Protein AF-A0A432DYV0-F1 (afdb_monomer_lite)

Foldseek 3Di:
DDDPDFFPDWDDDPQQWTWTQGLVVQWIWIARNVQRDTDIAHLVLLVVQLVVLVVCVVVDFDWDDGPQWIWTRDPLKIWIWGHDPHDTDDITIHHNVCSVVSNCVSVVSNVVVVLCCLQKAAPPNRPDIGHNVRLLQDPDDDPVSLVSLLVQCPDPPVLSVLSSLLSCLLLLHPSSVVSLVVCLVVVVCVVDARAQDPPPRFHQSLLSSLQSNLSVVVNPDAPVNCLVVLLSSLVCLLPGDHDASNLVSLLVHPPLVCLVSLLVSLVSVVVSVVLLSSLSSQLSNCLNPVVSLVVCLVVLVVCCVVPVNSVVSNVSSVVSSVD

Radius of gyration: 26.48 Å; chains: 1; bounding box: 54×42×79 Å

pLDDT: mean 85.17, std 15.69, range [25.77, 98.75]

Secondary structure (DSSP, 8-state):
---SSS-S-EEEETTTEEEEEETTTTEEEEEETTTTEEEEE-HHHHHHHHHHHHHHTTT--EEEEETTEEEEEETTEEEEEEEETTEEEEEEEE-GGGHHHHHHHHHHHHHHHHHHHHH-EE-TTSSSEE-HHHHHT-SS--HHHHHHHHHHTT-SSHHHHHHHHHHHHHTT-HHHHHHHHHHHHTTGGGTS-SSB-TTTS-B-HHHHHHHHHHHHHHTT--HHHHHHHHHHHHHHHTTS---SHHHHHHHHS--GGGHHHHHHHHHHHHHTT-HHHHHHHHHHHHHH-TTHHHHHHHHHHHHTTT-TTHHHHHHHHHHHHH-

Sequence (323 aa):
MIQRGNYEKVILYDRYFIIDYRKQENVYHIRDCHSISEIRISIGQAGKLGDFFEKIKTGAHAQLEVGKLIFTAKDNEVMIVHHDEGEIGDEITIPHSRINDYIFAFNYIRRYNEKNDLLYYYNEEGYEGYDLSEVQLLEQKNADRVEGLKALLYSYDRYIAYQAMLILVSWAIREGFEFLNRFITEKWAGKESFEPHRLYGEDNVYDVMANALYIATFNGKTEQELYPYIKRLLDLYGNSFFESDLKEFLLKKDCRPLFREIEQAMKNALQNKRHYQASQLFPVLVHYEKSIFDEYKDTFASLIHLDNRITYNIEEAGKIREK

Structure (mmCIF, N/CA/C/O backbone):
data_AF-A0A432DYV0-F1
#
_entry.id   AF-A0A432DYV0-F1
#
loop_
_atom_site.group_PDB
_atom_site.id
_atom_site.type_symbol
_atom_site.label_atom_id
_atom_site.label_alt_id
_atom_site.label_comp_id
_atom_site.label_asym_id
_atom_site.label_entity_id
_atom_site.label_seq_id
_atom_site.pdbx_PDB_ins_code
_atom_site.Cartn_x
_atom_site.Cartn_y
_atom_site.Cartn_z
_atom_site.occupancy
_atom_site.B_iso_or_equiv
_atom_site.auth_seq_id
_atom_site.auth_comp_id
_atom_site.auth_asym_id
_atom_site.auth_atom_id
_atom_site.pdbx_PDB_model_num
ATOM 1 N N . MET A 1 1 ? -4.440 -26.175 -27.738 1.00 26.22 1 MET A N 1
ATOM 2 C CA . MET A 1 1 ? -4.451 -26.816 -26.406 1.00 26.22 1 MET A CA 1
ATOM 3 C C . MET A 1 1 ? -3.126 -26.460 -25.737 1.00 26.22 1 MET A C 1
ATOM 5 O O . MET A 1 1 ? -2.115 -27.057 -26.071 1.00 26.22 1 MET A O 1
ATOM 9 N N . ILE A 1 2 ? -3.090 -25.384 -24.944 1.00 26.45 2 ILE A N 1
ATOM 10 C CA . ILE A 1 2 ? -1.854 -24.855 -24.338 1.00 26.45 2 ILE A CA 1
ATOM 11 C C . ILE A 1 2 ? -1.605 -25.644 -23.051 1.00 26.45 2 ILE A C 1
ATOM 13 O O . ILE A 1 2 ? -2.440 -25.614 -22.146 1.00 26.45 2 ILE A O 1
ATOM 17 N N . GLN A 1 3 ? -0.506 -26.395 -22.989 1.00 25.77 3 GLN A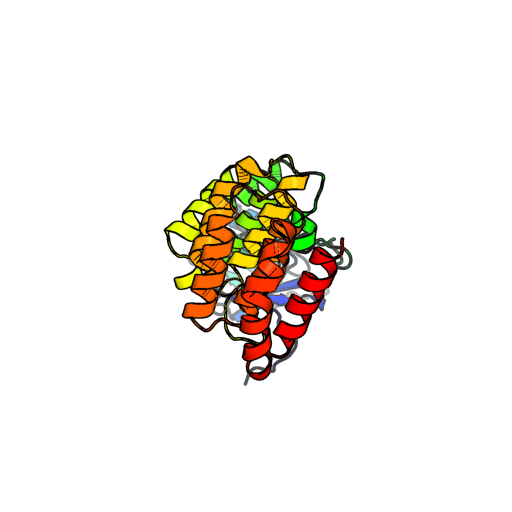 N 1
ATOM 18 C CA . GLN A 1 3 ? -0.090 -27.070 -21.762 1.00 25.77 3 GLN A CA 1
ATOM 19 C C . GLN A 1 3 ? 0.223 -26.017 -20.693 1.00 25.77 3 GLN A C 1
ATOM 21 O O . GLN A 1 3 ? 1.064 -25.142 -20.883 1.00 25.77 3 GLN A O 1
ATOM 26 N N . ARG A 1 4 ? -0.480 -26.107 -19.561 1.00 33.94 4 ARG A N 1
ATOM 27 C CA . ARG A 1 4 ? -0.134 -25.404 -18.325 1.00 33.94 4 ARG A CA 1
ATOM 28 C C . ARG A 1 4 ? 1.151 -26.022 -17.773 1.00 33.94 4 ARG A C 1
ATOM 30 O O . ARG A 1 4 ? 1.105 -27.097 -17.188 1.00 33.94 4 ARG A O 1
ATOM 37 N N . GLY A 1 5 ? 2.273 -25.347 -17.983 1.00 36.94 5 GLY A N 1
ATOM 38 C CA . GLY A 1 5 ? 3.564 -25.687 -17.389 1.00 36.94 5 GLY A CA 1
ATOM 39 C C . GLY A 1 5 ? 4.699 -24.952 -18.099 1.00 36.94 5 GLY A C 1
ATOM 40 O O . GLY A 1 5 ? 4.846 -25.107 -19.304 1.00 36.94 5 GLY A O 1
ATOM 41 N N . ASN A 1 6 ? 5.486 -24.181 -17.340 1.00 38.09 6 ASN A N 1
ATOM 42 C CA . ASN A 1 6 ? 6.784 -23.566 -17.695 1.00 38.09 6 ASN A CA 1
ATOM 43 C C . ASN A 1 6 ? 6.814 -22.128 -18.252 1.00 38.09 6 ASN A C 1
ATOM 45 O O . ASN A 1 6 ? 7.902 -21.636 -18.540 1.00 38.09 6 ASN A O 1
ATOM 49 N N . TYR A 1 7 ? 5.686 -21.420 -18.344 1.00 39.66 7 TYR A N 1
ATOM 50 C CA . TYR A 1 7 ? 5.652 -20.020 -18.796 1.00 39.66 7 TYR A CA 1
ATOM 51 C C . TYR A 1 7 ? 5.095 -19.122 -17.690 1.00 39.66 7 TYR A C 1
ATOM 53 O O . TYR A 1 7 ? 3.960 -19.319 -17.261 1.00 39.66 7 TYR A O 1
ATOM 61 N N . GLU A 1 8 ? 5.885 -18.155 -17.214 1.00 43.34 8 GLU A N 1
ATOM 62 C CA . GLU A 1 8 ? 5.463 -17.241 -16.138 1.00 43.34 8 GLU A CA 1
ATOM 63 C C . GLU A 1 8 ? 4.752 -15.992 -16.690 1.00 43.34 8 GLU A C 1
ATOM 65 O O . GLU A 1 8 ? 3.868 -15.445 -16.032 1.00 43.34 8 GLU A O 1
ATOM 70 N N . LYS A 1 9 ? 5.076 -15.552 -17.918 1.00 45.31 9 LYS A N 1
ATOM 71 C CA . LYS A 1 9 ? 4.421 -14.395 -18.550 1.00 45.31 9 LYS A CA 1
ATOM 72 C C . LYS A 1 9 ? 4.595 -14.410 -20.070 1.00 45.31 9 LYS A C 1
ATOM 74 O O . LYS A 1 9 ? 5.721 -14.476 -20.552 1.00 45.31 9 LYS A O 1
ATOM 79 N N . VAL A 1 10 ? 3.476 -14.321 -20.790 1.00 43.81 10 VAL A N 1
ATOM 80 C CA . VAL A 1 10 ? 3.421 -14.129 -22.247 1.00 43.81 10 VAL A CA 1
ATOM 81 C C . VAL A 1 10 ? 3.076 -12.669 -22.493 1.00 43.81 10 VAL A C 1
ATOM 83 O O . VAL A 1 10 ? 2.001 -12.215 -22.092 1.00 43.81 10 VAL A O 1
ATOM 86 N N . ILE A 1 11 ? 3.968 -11.920 -23.132 1.00 51.44 11 ILE A N 1
ATOM 87 C CA . ILE A 1 11 ? 3.694 -10.535 -23.518 1.00 51.44 11 ILE A CA 1
ATOM 88 C C . ILE A 1 11 ? 3.335 -10.546 -25.000 1.00 51.44 11 ILE A C 1
ATOM 90 O O . ILE A 1 11 ? 4.199 -10.657 -25.869 1.00 51.44 11 ILE A O 1
ATOM 94 N N . LEU A 1 12 ? 2.032 -10.465 -25.277 1.00 43.50 12 LEU A N 1
ATOM 95 C CA . LEU A 1 12 ? 1.507 -10.248 -26.621 1.00 43.50 12 LEU A CA 1
ATOM 96 C C . LEU A 1 12 ? 1.585 -8.754 -26.919 1.00 43.50 12 LEU A C 1
ATOM 98 O O . LEU A 1 12 ? 0.825 -7.967 -26.355 1.00 43.50 12 LEU A O 1
ATOM 102 N N . TYR A 1 13 ? 2.511 -8.364 -27.791 1.00 49.31 13 TYR A N 1
ATOM 103 C CA . TYR A 1 13 ? 2.527 -7.016 -28.346 1.00 49.31 13 TYR A CA 1
ATOM 104 C C . TYR A 1 13 ? 2.052 -7.053 -29.801 1.00 49.31 13 TYR A C 1
ATOM 106 O O . TYR A 1 13 ? 2.444 -7.924 -30.576 1.00 49.31 13 TYR A O 1
ATOM 114 N N . ASP A 1 14 ? 1.210 -6.081 -30.146 1.00 48.34 14 ASP A N 1
ATOM 115 C CA . ASP A 1 14 ? 0.372 -5.900 -31.346 1.00 48.34 14 ASP A CA 1
ATOM 116 C C . ASP A 1 14 ? 1.134 -5.767 -32.694 1.00 48.34 14 ASP A C 1
ATOM 118 O O . ASP A 1 14 ? 0.706 -5.074 -33.610 1.00 48.34 14 ASP A O 1
ATOM 122 N N . ARG A 1 15 ? 2.321 -6.378 -32.833 1.00 54.94 15 ARG A N 1
ATOM 123 C CA . ARG A 1 15 ? 3.192 -6.287 -34.025 1.00 54.94 15 ARG A CA 1
ATOM 124 C C . ARG A 1 15 ? 3.905 -7.593 -34.375 1.00 54.94 15 ARG A C 1
ATOM 126 O O . ARG A 1 15 ? 5.075 -7.586 -34.770 1.00 54.94 15 ARG A O 1
ATOM 133 N N . TYR A 1 16 ? 3.184 -8.706 -34.261 1.00 68.31 16 TYR A N 1
ATOM 134 C CA . TYR A 1 16 ? 3.642 -10.058 -34.604 1.00 68.31 16 TYR A CA 1
ATOM 135 C C . TYR A 1 16 ? 4.691 -10.664 -33.654 1.00 68.31 16 TYR A C 1
ATOM 137 O O . TYR A 1 16 ? 5.202 -11.728 -33.966 1.00 68.31 16 TYR A O 1
ATOM 145 N N . PHE A 1 17 ? 4.996 -10.067 -32.495 1.00 72.88 17 PHE A N 1
ATOM 146 C CA . PHE A 1 17 ? 5.934 -10.660 -31.531 1.00 72.88 17 PHE A CA 1
ATOM 147 C C . PHE A 1 17 ? 5.227 -11.297 -30.333 1.00 72.88 17 PHE A C 1
ATOM 149 O O . PHE A 1 17 ? 4.356 -10.684 -29.714 1.00 72.88 17 PHE A O 1
ATOM 156 N N . ILE A 1 18 ? 5.670 -12.498 -29.968 1.00 74.62 18 ILE A N 1
ATOM 157 C CA . ILE A 1 18 ? 5.381 -13.131 -28.678 1.00 74.62 18 ILE A CA 1
ATOM 158 C C . ILE A 1 18 ? 6.687 -13.137 -27.890 1.00 74.62 18 ILE A C 1
ATOM 160 O O . ILE A 1 18 ? 7.666 -13.724 -28.346 1.00 74.62 18 ILE A O 1
ATOM 164 N N . ILE A 1 19 ? 6.720 -12.458 -26.744 1.00 77.12 19 ILE A N 1
ATOM 165 C CA . ILE A 1 19 ? 7.904 -12.404 -25.880 1.00 77.12 19 ILE A CA 1
ATOM 166 C C . ILE A 1 19 ? 7.598 -13.163 -24.590 1.00 77.12 19 ILE A C 1
ATOM 168 O O . ILE A 1 19 ? 6.762 -12.725 -23.796 1.00 77.12 19 ILE A O 1
ATOM 172 N N . ASP A 1 20 ? 8.311 -14.268 -24.383 1.00 74.62 20 ASP A N 1
ATOM 173 C CA . ASP A 1 20 ? 8.165 -15.152 -23.229 1.00 74.62 20 ASP A CA 1
ATOM 174 C C . ASP A 1 20 ? 9.455 -15.156 -22.406 1.00 74.62 20 ASP A C 1
ATOM 176 O O . ASP A 1 20 ? 10.530 -15.440 -22.930 1.00 74.62 20 ASP A O 1
ATOM 180 N N . TYR A 1 21 ? 9.374 -14.886 -21.104 1.00 73.31 21 TYR A N 1
ATOM 181 C CA . TYR A 1 21 ? 10.530 -15.036 -20.216 1.00 73.31 21 TYR A CA 1
ATOM 182 C C . TYR A 1 21 ? 10.563 -16.435 -19.592 1.00 73.31 21 TYR A C 1
ATOM 184 O O . TYR A 1 21 ? 9.599 -16.855 -18.943 1.00 73.31 21 TYR A O 1
ATOM 192 N N . ARG A 1 22 ? 11.677 -17.159 -19.765 1.00 71.56 22 ARG A N 1
ATOM 193 C CA . ARG A 1 22 ? 11.902 -18.479 -19.162 1.00 71.56 22 ARG A CA 1
ATOM 194 C C . ARG A 1 22 ? 12.871 -18.387 -17.993 1.00 71.56 22 ARG A C 1
ATOM 196 O O . ARG A 1 22 ? 14.084 -18.453 -18.174 1.00 71.56 22 ARG A O 1
ATOM 203 N N . LYS A 1 23 ? 12.318 -18.326 -16.780 1.00 60.06 23 LYS A N 1
ATOM 204 C CA . LYS A 1 23 ? 13.072 -18.188 -15.524 1.00 60.06 23 LYS A CA 1
ATOM 205 C C . LYS A 1 23 ? 14.141 -19.269 -15.311 1.00 60.06 23 LYS A C 1
ATOM 207 O O . LYS A 1 23 ? 15.235 -18.948 -14.878 1.00 60.06 23 LYS A O 1
ATOM 212 N N . GLN A 1 24 ? 13.854 -20.529 -15.654 1.00 67.62 24 GLN A N 1
ATOM 213 C CA . GLN A 1 24 ? 14.805 -21.645 -15.485 1.00 67.62 24 GLN A CA 1
ATOM 214 C C . GLN A 1 24 ? 16.036 -21.542 -16.395 1.00 67.62 24 GLN A C 1
ATOM 216 O O . GLN A 1 24 ? 17.092 -22.065 -16.060 1.00 67.62 24 GLN A O 1
ATOM 221 N N . GLU A 1 25 ? 15.891 -20.892 -17.550 1.00 72.12 25 GLU A N 1
ATOM 222 C CA . GLU A 1 25 ? 16.954 -20.733 -18.545 1.00 72.12 25 GLU A CA 1
ATOM 223 C C . GLU A 1 25 ? 17.578 -19.321 -18.489 1.00 72.12 25 GLU A C 1
ATOM 225 O O . GLU A 1 25 ? 18.554 -19.057 -19.183 1.00 72.12 25 GLU A O 1
ATOM 230 N N . ASN A 1 26 ? 17.001 -18.411 -17.691 1.00 72.06 26 ASN A N 1
ATOM 231 C CA . ASN A 1 26 ? 17.331 -16.984 -17.621 1.00 72.06 26 ASN A CA 1
ATOM 232 C C . ASN A 1 26 ? 17.402 -16.294 -19.006 1.00 72.06 26 ASN A C 1
ATOM 234 O O . ASN A 1 26 ? 18.302 -15.502 -19.296 1.00 72.06 26 ASN A O 1
ATOM 238 N N . VAL A 1 27 ? 16.451 -16.614 -19.895 1.00 81.31 27 VAL A N 1
ATOM 239 C CA . VAL A 1 27 ? 16.385 -16.060 -21.261 1.00 81.31 27 VAL A CA 1
ATOM 240 C C . VAL A 1 27 ? 14.970 -15.651 -21.663 1.00 81.31 27 VAL A C 1
ATOM 242 O O . VAL A 1 27 ? 13.973 -16.269 -21.283 1.00 81.31 27 VAL A O 1
ATOM 245 N N . TYR A 1 28 ? 14.895 -14.617 -22.493 1.00 82.31 28 TYR A N 1
ATOM 246 C CA . TYR A 1 28 ? 13.711 -14.218 -23.239 1.00 82.31 28 TYR A CA 1
ATOM 247 C C . TYR A 1 28 ? 13.653 -14.985 -24.557 1.00 82.31 28 TYR A C 1
ATOM 249 O O . TYR A 1 28 ? 14.614 -14.995 -25.324 1.00 82.31 28 TYR A O 1
ATOM 257 N N . HIS A 1 29 ? 12.513 -15.611 -24.820 1.00 85.38 29 HIS A N 1
ATOM 258 C CA . HIS A 1 29 ? 12.153 -16.240 -26.083 1.00 85.38 29 HIS A CA 1
ATOM 259 C C . HIS A 1 29 ? 11.276 -15.247 -26.842 1.00 85.38 29 HIS A C 1
ATOM 261 O O . HIS A 1 29 ? 10.148 -14.970 -26.443 1.00 85.38 29 HIS A O 1
ATOM 267 N N . ILE A 1 30 ? 11.809 -14.675 -27.914 1.00 84.19 30 ILE A N 1
ATOM 268 C CA . ILE A 1 30 ? 11.117 -13.718 -28.774 1.00 84.19 30 ILE A CA 1
ATOM 269 C C . ILE A 1 30 ? 10.741 -14.453 -30.048 1.00 84.19 30 ILE A C 1
ATOM 271 O O . ILE A 1 30 ? 11.608 -14.768 -30.861 1.00 84.19 30 ILE A O 1
ATOM 275 N N . ARG A 1 31 ? 9.456 -14.725 -30.237 1.00 83.62 31 ARG A N 1
ATOM 276 C CA . ARG A 1 31 ? 8.940 -15.317 -31.470 1.00 83.62 31 ARG A CA 1
ATOM 277 C C . ARG A 1 31 ? 8.394 -14.232 -32.371 1.00 83.62 31 ARG A C 1
ATOM 279 O O . ARG A 1 31 ? 7.426 -13.570 -32.002 1.00 83.62 31 ARG A O 1
ATOM 286 N N . ASP A 1 32 ? 8.985 -14.078 -33.549 1.00 81.88 32 ASP A N 1
ATOM 287 C CA . ASP A 1 32 ? 8.401 -13.289 -34.625 1.00 81.88 32 ASP A CA 1
ATOM 288 C C . ASP A 1 32 ? 7.435 -14.165 -35.429 1.00 81.88 32 ASP A C 1
ATOM 290 O O . ASP A 1 32 ? 7.836 -15.030 -36.204 1.00 81.88 32 ASP A O 1
ATOM 294 N N . CYS A 1 33 ? 6.141 -13.923 -35.269 1.00 76.44 33 CYS A N 1
ATOM 295 C CA . CYS A 1 33 ? 5.073 -14.609 -35.986 1.00 76.44 33 CYS A CA 1
ATOM 296 C C . CYS A 1 33 ? 5.040 -14.256 -37.481 1.00 76.44 33 CYS A C 1
ATOM 298 O O . CYS A 1 33 ? 4.353 -14.940 -38.234 1.00 76.44 33 CYS A O 1
ATOM 300 N N . HIS A 1 34 ? 5.740 -13.199 -37.914 1.00 73.81 34 HIS A N 1
ATOM 301 C CA . HIS A 1 34 ? 5.842 -12.825 -39.323 1.00 73.81 34 HIS A CA 1
ATOM 302 C C . HIS A 1 34 ? 6.917 -13.634 -40.055 1.00 73.81 34 HIS A C 1
ATOM 304 O O . HIS A 1 34 ? 6.642 -14.201 -41.108 1.00 73.81 34 HIS A O 1
ATOM 310 N N . SER A 1 35 ? 8.125 -13.711 -39.491 1.00 68.31 35 SER A N 1
ATOM 311 C CA . SER A 1 35 ? 9.235 -14.487 -40.065 1.00 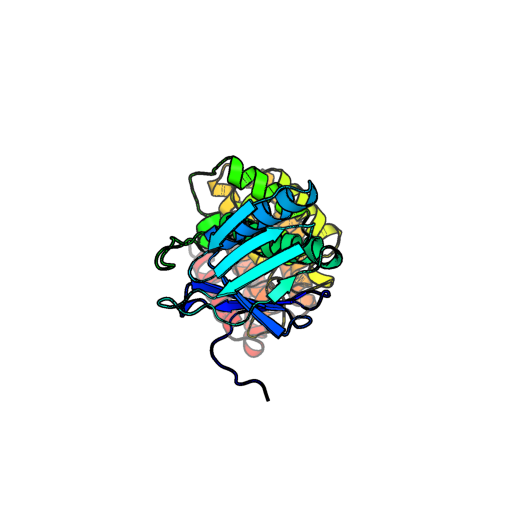68.31 35 SER A CA 1
ATOM 312 C C . SER A 1 35 ? 9.273 -15.946 -39.593 1.00 68.31 35 SER A C 1
ATOM 314 O O . SER A 1 35 ? 10.084 -16.720 -40.087 1.00 68.31 35 SER A O 1
ATOM 316 N N . ILE A 1 36 ? 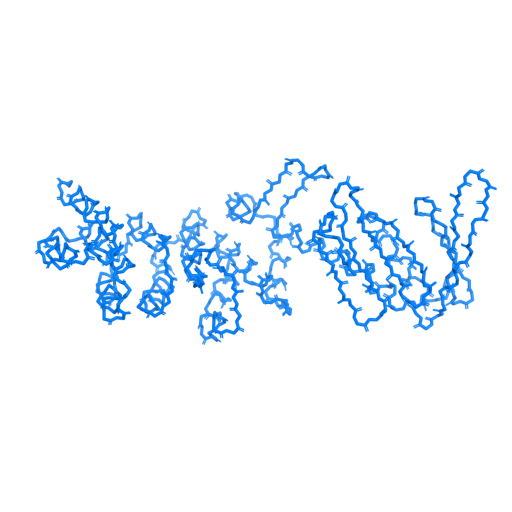8.400 -16.331 -38.651 1.00 71.31 36 ILE A N 1
ATOM 317 C CA . ILE A 1 36 ? 8.395 -17.646 -37.982 1.00 71.31 36 ILE A CA 1
ATOM 318 C C . ILE A 1 36 ? 9.775 -17.942 -37.358 1.00 71.31 36 ILE A C 1
ATOM 320 O O . ILE A 1 36 ? 10.251 -19.073 -37.333 1.00 71.31 36 ILE A O 1
ATOM 324 N N . SER A 1 37 ? 10.435 -16.899 -36.850 1.00 74.56 37 SER A N 1
ATOM 325 C CA . SER A 1 37 ? 11.740 -17.000 -36.199 1.00 74.56 37 SER A CA 1
ATOM 326 C C . SER A 1 37 ? 11.613 -16.930 -34.680 1.00 74.56 37 SER A C 1
ATOM 328 O O . SER A 1 37 ? 10.716 -16.278 -34.144 1.00 74.56 37 SER A O 1
ATOM 330 N N . GLU A 1 38 ? 12.515 -17.608 -33.969 1.00 81.81 38 GLU A N 1
ATOM 331 C CA . GLU A 1 38 ? 12.630 -17.533 -32.512 1.00 81.81 38 GLU A CA 1
ATOM 332 C C . GLU A 1 38 ? 14.037 -17.051 -32.152 1.00 81.81 38 GLU A C 1
ATOM 334 O O . GLU A 1 38 ? 15.034 -17.683 -32.493 1.00 81.81 38 GLU A O 1
ATOM 339 N N . ILE A 1 39 ? 14.115 -15.927 -31.448 1.00 85.69 39 ILE A N 1
ATOM 340 C CA . ILE A 1 39 ? 15.356 -15.367 -30.918 1.00 85.69 39 ILE A CA 1
ATOM 341 C C . ILE A 1 39 ? 15.371 -15.621 -29.414 1.00 85.69 39 ILE A C 1
ATOM 343 O O . ILE A 1 39 ? 14.439 -15.239 -28.706 1.00 85.69 39 ILE A O 1
ATOM 347 N N . ARG A 1 40 ? 16.436 -16.253 -28.916 1.00 87.25 40 ARG A N 1
ATOM 348 C CA . ARG A 1 40 ? 16.626 -16.523 -27.485 1.00 87.25 40 ARG A CA 1
ATOM 349 C C . ARG A 1 40 ? 17.779 -15.693 -26.959 1.00 87.25 40 ARG A C 1
ATOM 351 O O . ARG A 1 40 ? 18.908 -15.877 -27.405 1.00 87.25 40 ARG A O 1
ATOM 358 N N . ILE A 1 41 ? 17.490 -14.777 -26.042 1.00 85.25 41 ILE A N 1
ATOM 359 C CA . ILE A 1 41 ? 18.480 -13.818 -25.549 1.00 85.25 41 ILE A CA 1
ATOM 360 C C . ILE A 1 41 ? 18.337 -13.548 -24.055 1.00 85.25 41 ILE A C 1
ATOM 362 O O . ILE A 1 41 ? 17.233 -13.522 -23.517 1.00 85.25 41 ILE A O 1
ATOM 366 N N . SER A 1 42 ? 19.454 -13.292 -23.382 1.00 84.50 42 SER A N 1
ATOM 367 C CA . SER A 1 42 ? 19.459 -12.721 -22.035 1.00 84.50 42 SER A CA 1
ATOM 368 C C . SER A 1 42 ? 19.145 -11.221 -22.069 1.00 84.50 42 SER A C 1
ATOM 370 O O . SER A 1 42 ? 19.143 -10.580 -23.125 1.00 84.50 42 SER A O 1
ATOM 372 N N . ILE A 1 43 ? 18.931 -10.618 -20.901 1.00 75.88 43 ILE A N 1
ATOM 373 C CA . ILE A 1 43 ? 18.754 -9.166 -20.802 1.00 75.88 43 ILE A CA 1
ATOM 374 C C . ILE A 1 43 ? 19.949 -8.376 -21.351 1.00 75.88 43 ILE A C 1
ATOM 376 O O . ILE A 1 43 ? 19.767 -7.467 -22.164 1.00 75.88 43 ILE A O 1
ATOM 380 N N . GLY A 1 44 ? 21.173 -8.723 -20.947 1.00 77.00 44 GLY A N 1
ATOM 381 C CA . GLY A 1 44 ? 22.369 -8.012 -21.404 1.00 77.00 44 GLY A CA 1
ATOM 382 C C . GLY A 1 44 ? 22.520 -8.069 -22.928 1.00 77.00 44 GLY A C 1
ATOM 383 O O . GLY A 1 44 ? 23.023 -7.137 -23.552 1.00 77.00 44 GLY A O 1
ATOM 384 N N . GLN A 1 45 ? 22.025 -9.144 -23.542 1.00 86.62 45 GLN A N 1
ATOM 385 C CA . GLN A 1 45 ? 21.971 -9.311 -24.989 1.00 86.62 45 GLN A CA 1
ATOM 386 C C . GLN A 1 45 ? 20.861 -8.468 -25.638 1.00 86.62 45 GLN A C 1
ATOM 388 O O . GLN A 1 45 ? 21.104 -7.869 -26.685 1.00 86.62 45 GLN A O 1
ATOM 393 N N . ALA A 1 46 ? 19.691 -8.338 -25.003 1.00 84.06 46 ALA A N 1
ATOM 394 C CA . ALA A 1 46 ? 18.616 -7.461 -25.474 1.00 84.06 46 ALA A CA 1
ATOM 395 C C . ALA A 1 46 ? 19.064 -5.995 -25.562 1.00 84.06 46 ALA A C 1
ATOM 397 O O . ALA A 1 46 ? 18.798 -5.337 -26.564 1.00 84.06 46 ALA A O 1
ATOM 398 N N . GLY A 1 47 ? 19.810 -5.496 -24.570 1.00 80.56 47 GLY A N 1
ATOM 399 C CA . GLY A 1 47 ? 20.359 -4.136 -24.616 1.00 80.56 47 GLY A CA 1
ATOM 400 C C . GLY A 1 47 ? 21.298 -3.914 -25.806 1.00 80.56 47 GLY A C 1
ATOM 401 O O . GLY A 1 47 ? 21.111 -2.971 -26.573 1.00 80.56 47 GLY A O 1
ATOM 402 N N . LYS A 1 48 ? 22.246 -4.838 -26.017 1.00 86.88 48 LYS A N 1
ATOM 403 C CA . LYS A 1 48 ? 23.188 -4.791 -27.149 1.00 86.88 48 LYS A CA 1
ATOM 404 C C . LYS A 1 48 ? 22.477 -4.839 -28.502 1.00 86.88 48 LYS A C 1
ATOM 406 O O . LYS A 1 48 ? 22.863 -4.115 -29.417 1.00 86.88 48 LYS A O 1
ATOM 411 N N . LEU A 1 49 ? 21.440 -5.670 -28.626 1.00 88.44 49 LEU A N 1
ATOM 412 C CA . LEU A 1 49 ? 20.642 -5.773 -29.846 1.00 88.44 49 LEU A CA 1
ATOM 413 C C . LEU A 1 49 ? 19.818 -4.509 -30.099 1.00 88.44 49 LEU A C 1
ATOM 415 O O . LEU A 1 49 ? 19.812 -4.019 -31.223 1.00 88.44 49 LEU A O 1
ATOM 419 N N . GLY A 1 50 ? 19.190 -3.928 -29.074 1.00 84.69 50 GLY A N 1
ATOM 420 C CA . GLY A 1 50 ? 18.487 -2.648 -29.206 1.00 84.69 50 GLY A CA 1
ATOM 421 C C . GLY A 1 50 ? 19.394 -1.549 -29.769 1.00 84.69 50 GLY A C 1
ATOM 422 O O . GLY A 1 50 ? 19.051 -0.912 -30.765 1.00 84.69 50 GLY A O 1
ATOM 423 N N . ASP A 1 51 ? 20.591 -1.397 -29.198 1.00 84.69 51 ASP A N 1
ATOM 424 C CA . ASP A 1 51 ? 21.567 -0.398 -29.645 1.00 84.69 51 ASP A CA 1
ATOM 425 C C . ASP A 1 51 ? 22.105 -0.692 -31.058 1.00 84.69 51 ASP A C 1
ATOM 427 O O . ASP A 1 51 ? 22.353 0.231 -31.839 1.00 84.69 51 ASP A O 1
ATOM 431 N N . PHE A 1 52 ? 22.284 -1.969 -31.410 1.00 89.44 52 PHE A N 1
ATOM 432 C CA . PHE A 1 52 ? 22.678 -2.391 -32.756 1.00 89.44 52 PHE A CA 1
ATOM 433 C C . PHE A 1 52 ? 21.621 -2.013 -33.794 1.00 89.44 52 PHE A C 1
ATOM 435 O O . PHE A 1 52 ? 21.953 -1.345 -34.770 1.00 89.44 52 PHE A O 1
ATOM 442 N N . PHE A 1 53 ? 20.348 -2.349 -33.572 1.00 86.81 53 PHE A N 1
ATOM 443 C CA . PHE A 1 53 ? 19.293 -2.017 -34.530 1.00 86.81 53 PHE A CA 1
ATOM 444 C C . PHE A 1 53 ? 19.057 -0.499 -34.654 1.00 86.81 53 PHE A C 1
ATOM 446 O O . PHE A 1 53 ? 18.793 -0.018 -35.757 1.00 86.81 53 PHE A O 1
ATOM 453 N N . GLU A 1 54 ? 19.211 0.283 -33.578 1.00 83.94 54 GLU A N 1
ATOM 454 C CA . GLU A 1 54 ? 19.150 1.754 -33.664 1.00 83.94 54 GLU A CA 1
ATOM 455 C C . GLU A 1 54 ? 20.282 2.331 -34.530 1.00 83.94 54 GLU A C 1
ATOM 457 O O . GLU A 1 54 ? 20.047 3.253 -35.311 1.00 83.94 54 GLU A O 1
ATOM 462 N N . LYS A 1 55 ? 21.496 1.762 -34.469 1.00 82.81 55 LYS A N 1
ATOM 463 C CA . LYS A 1 55 ? 22.613 2.164 -35.345 1.00 82.81 55 LYS A CA 1
ATOM 464 C C . LYS A 1 55 ? 22.361 1.833 -36.816 1.00 82.81 55 LYS A C 1
ATOM 466 O O . LYS A 1 55 ? 22.869 2.526 -37.687 1.00 82.81 55 LYS A O 1
ATOM 471 N N . ILE A 1 56 ? 21.571 0.809 -37.120 1.00 81.00 56 ILE A N 1
ATOM 472 C CA . ILE A 1 56 ? 21.303 0.408 -38.511 1.00 81.00 56 ILE A CA 1
ATOM 473 C C . ILE A 1 56 ? 20.355 1.383 -39.204 1.00 81.00 56 ILE A C 1
ATOM 475 O O . ILE A 1 56 ? 20.466 1.585 -40.411 1.00 81.00 56 ILE A O 1
ATOM 479 N N . LYS A 1 57 ? 19.490 2.083 -38.456 1.00 72.56 57 LYS A N 1
ATOM 480 C CA . LYS A 1 57 ? 18.659 3.163 -39.019 1.00 72.56 57 LYS A CA 1
ATOM 481 C C . LYS A 1 57 ? 19.464 4.250 -39.721 1.00 72.56 57 LYS A C 1
ATOM 483 O O . LYS A 1 57 ? 18.923 4.930 -40.586 1.00 72.56 57 LYS A O 1
ATOM 488 N N . THR A 1 58 ? 20.724 4.445 -39.338 1.00 71.25 58 THR A N 1
ATOM 489 C CA . THR A 1 58 ? 21.593 5.456 -39.946 1.00 71.25 58 THR A CA 1
ATOM 490 C C . THR A 1 58 ? 22.366 4.927 -41.160 1.00 71.25 58 THR A C 1
ATOM 492 O O . THR A 1 58 ? 23.201 5.649 -41.700 1.00 71.25 58 THR A O 1
ATOM 495 N N . GLY A 1 59 ? 22.079 3.699 -41.618 1.00 67.44 59 GLY A N 1
ATOM 496 C CA . GLY A 1 59 ? 22.707 3.074 -42.787 1.00 67.44 59 GLY A CA 1
ATOM 497 C C . GLY A 1 59 ? 24.082 2.462 -42.506 1.00 67.44 59 GLY A C 1
ATOM 498 O O . GLY A 1 59 ? 24.861 2.242 -43.431 1.00 67.44 59 GLY A O 1
ATOM 499 N N . ALA A 1 60 ? 24.418 2.219 -41.236 1.00 73.25 60 ALA A N 1
ATOM 500 C CA . ALA A 1 60 ? 25.710 1.662 -40.858 1.00 73.25 60 ALA A CA 1
ATOM 501 C C . ALA A 1 60 ? 25.819 0.168 -41.213 1.00 73.25 60 ALA A C 1
ATOM 503 O O . ALA A 1 60 ? 24.981 -0.639 -40.809 1.00 73.25 60 ALA A O 1
ATOM 504 N N . HIS A 1 61 ? 26.904 -0.211 -41.893 1.00 77.50 61 HIS A N 1
ATOM 505 C CA . HIS A 1 61 ? 27.322 -1.610 -41.975 1.00 77.50 61 HIS A CA 1
ATOM 506 C C . HIS A 1 61 ? 27.900 -2.041 -40.631 1.00 77.50 61 HIS A C 1
ATOM 508 O O . HIS A 1 61 ? 28.853 -1.440 -40.129 1.00 77.50 61 HIS A O 1
ATOM 514 N N . ALA A 1 62 ? 27.312 -3.074 -40.043 1.00 84.56 62 ALA A N 1
ATOM 515 C CA . ALA A 1 62 ? 27.696 -3.566 -38.733 1.00 84.56 62 ALA A CA 1
ATOM 516 C C . ALA A 1 62 ? 27.413 -5.063 -38.627 1.00 84.56 62 ALA A C 1
ATOM 518 O O . ALA A 1 62 ? 26.488 -5.581 -39.250 1.00 84.56 62 ALA A O 1
ATOM 519 N N . GLN A 1 63 ? 28.194 -5.736 -37.792 1.00 88.75 63 GLN A N 1
ATOM 520 C CA . GLN A 1 63 ? 27.975 -7.123 -37.412 1.00 88.75 63 GLN A CA 1
ATOM 521 C C . GLN A 1 63 ? 27.953 -7.207 -35.886 1.00 88.75 63 GLN A C 1
ATOM 523 O O . GLN A 1 63 ? 28.737 -6.528 -35.217 1.00 88.75 63 GLN A O 1
ATOM 528 N N . LEU A 1 64 ? 27.043 -8.006 -35.337 1.00 89.38 64 LEU A N 1
ATOM 529 C CA . LEU A 1 64 ? 26.947 -8.263 -33.906 1.00 89.38 64 LEU A CA 1
ATOM 530 C C . LEU A 1 64 ? 26.704 -9.751 -33.659 1.00 89.38 64 LEU A C 1
ATOM 532 O O . LEU A 1 64 ? 25.759 -10.330 -34.186 1.00 89.38 64 LEU A O 1
ATOM 536 N N . GLU A 1 65 ? 27.530 -10.344 -32.806 1.00 87.88 65 GLU A N 1
ATOM 537 C CA . GLU A 1 65 ? 27.376 -11.729 -32.365 1.00 87.88 65 GLU A CA 1
ATOM 538 C C . GLU A 1 65 ? 26.717 -11.775 -30.985 1.00 87.88 65 GLU A C 1
ATOM 540 O O . GLU A 1 65 ? 27.119 -11.074 -30.048 1.00 87.88 65 GLU A O 1
ATOM 545 N N . VAL A 1 66 ? 25.680 -12.602 -30.861 1.00 82.44 66 VAL A N 1
ATOM 546 C CA . VAL A 1 66 ? 24.892 -12.770 -29.642 1.00 82.44 66 VAL A CA 1
ATOM 547 C C . VAL A 1 66 ? 24.616 -14.254 -29.428 1.00 82.44 66 VAL A C 1
ATOM 549 O O . VAL A 1 66 ? 23.697 -14.829 -30.009 1.00 82.44 66 VAL A O 1
ATOM 552 N N . GLY A 1 67 ? 25.418 -14.892 -28.574 1.00 79.00 67 GLY A N 1
ATOM 553 C CA . GLY A 1 67 ? 25.328 -16.337 -28.365 1.00 79.00 67 GLY A CA 1
ATOM 554 C C . GLY A 1 67 ? 25.657 -17.086 -29.656 1.00 79.00 67 GLY A C 1
ATOM 555 O O . GLY A 1 67 ? 26.740 -16.908 -30.200 1.00 79.00 67 GLY A O 1
ATOM 556 N N . LYS A 1 68 ? 24.715 -17.899 -30.145 1.00 81.69 68 LYS A N 1
ATOM 557 C CA . LYS A 1 68 ? 24.831 -18.630 -31.419 1.00 81.69 68 LYS A CA 1
ATOM 558 C C . LYS A 1 68 ? 24.269 -17.863 -32.621 1.00 81.69 68 LYS A C 1
ATOM 560 O O . LYS A 1 68 ? 24.202 -18.415 -33.710 1.00 81.69 68 LYS A O 1
ATOM 565 N N . LEU A 1 69 ? 23.818 -16.623 -32.443 1.00 84.75 69 LEU A N 1
ATOM 566 C CA . LEU A 1 69 ? 23.234 -15.823 -33.518 1.00 84.75 69 LEU A CA 1
ATOM 567 C C . LEU A 1 69 ? 24.216 -14.751 -33.982 1.00 84.75 69 LEU A C 1
ATOM 569 O O . LEU A 1 69 ? 24.766 -14.005 -33.169 1.00 84.75 69 LEU A O 1
ATOM 573 N N . ILE A 1 70 ? 24.383 -14.645 -35.294 1.00 87.75 70 ILE A N 1
ATOM 574 C CA . ILE A 1 70 ? 25.162 -13.594 -35.943 1.00 87.75 70 ILE A CA 1
ATOM 575 C C . ILE A 1 70 ? 24.190 -12.678 -36.677 1.00 87.75 70 ILE A C 1
ATOM 577 O O . ILE A 1 70 ? 23.455 -13.122 -37.557 1.00 87.75 70 ILE A O 1
ATOM 581 N N . PHE A 1 71 ? 24.197 -11.399 -36.310 1.00 89.38 71 PHE A N 1
ATOM 582 C CA . PHE A 1 71 ? 23.395 -10.358 -36.936 1.00 89.38 71 PHE A CA 1
ATOM 583 C C . PHE A 1 71 ? 24.286 -9.529 -37.853 1.00 89.38 71 PHE A C 1
ATOM 585 O O . PHE A 1 71 ? 25.233 -8.897 -37.384 1.00 89.38 71 PHE A O 1
ATOM 592 N N . THR A 1 72 ? 23.967 -9.486 -39.142 1.00 89.31 72 THR A N 1
ATOM 593 C CA . THR A 1 72 ? 24.723 -8.729 -40.144 1.00 89.31 72 THR A CA 1
ATOM 594 C C . THR A 1 72 ? 23.823 -7.690 -40.795 1.00 89.31 72 THR A C 1
ATOM 596 O O . THR A 1 72 ? 22.816 -8.029 -41.409 1.00 89.31 72 THR A O 1
ATOM 599 N N . ALA A 1 73 ? 24.193 -6.417 -40.677 1.00 87.06 73 ALA A N 1
ATOM 600 C CA . ALA A 1 73 ? 23.472 -5.298 -41.265 1.00 87.06 73 ALA A CA 1
ATOM 601 C C . ALA A 1 73 ? 24.050 -4.930 -42.635 1.00 87.06 73 ALA A C 1
ATOM 603 O O . ALA A 1 73 ? 25.221 -4.541 -42.752 1.00 87.06 73 ALA A O 1
ATOM 604 N N . LYS A 1 74 ? 23.225 -5.017 -43.677 1.00 81.62 74 LYS A N 1
ATOM 605 C CA . LYS A 1 74 ? 23.614 -4.673 -45.045 1.00 81.62 74 LYS A CA 1
ATOM 606 C C . LYS A 1 74 ? 22.412 -4.125 -45.804 1.00 81.62 74 LYS A C 1
ATOM 608 O O . LYS A 1 74 ? 21.317 -4.643 -45.662 1.00 81.62 74 LYS A O 1
ATOM 613 N N . ASP A 1 75 ? 22.623 -3.065 -46.583 1.00 78.56 75 ASP A N 1
ATOM 614 C CA . ASP A 1 75 ? 21.613 -2.497 -47.487 1.00 78.56 75 ASP A CA 1
ATOM 615 C C . ASP A 1 75 ? 20.265 -2.184 -46.802 1.00 78.56 75 ASP A C 1
ATOM 617 O O . ASP A 1 75 ? 19.199 -2.340 -47.387 1.00 78.56 75 ASP A O 1
ATOM 621 N N . ASN A 1 76 ? 20.326 -1.696 -45.553 1.00 73.94 76 ASN A N 1
ATOM 622 C CA . ASN A 1 76 ? 19.182 -1.392 -44.681 1.00 73.94 76 ASN A CA 1
ATOM 623 C C . ASN A 1 76 ? 18.358 -2.605 -44.207 1.00 73.94 76 ASN A C 1
ATOM 625 O O . ASN A 1 76 ? 17.299 -2.415 -43.605 1.00 73.94 76 ASN A O 1
ATOM 629 N N . GLU A 1 77 ? 18.855 -3.821 -44.412 1.00 85.00 77 GLU A N 1
ATOM 630 C CA . GLU A 1 77 ? 18.298 -5.077 -43.911 1.00 85.00 77 GLU A CA 1
ATOM 631 C C . GLU A 1 77 ? 19.215 -5.688 -42.846 1.00 85.00 77 GLU A C 1
ATOM 633 O O . GLU A 1 77 ? 20.398 -5.343 -42.734 1.00 85.00 77 GLU A O 1
ATOM 638 N N . VAL A 1 78 ? 18.659 -6.592 -42.038 1.00 87.00 78 VAL A N 1
ATOM 639 C CA . VAL A 1 78 ? 19.425 -7.345 -41.039 1.00 87.00 78 VAL A CA 1
ATOM 640 C C . VAL A 1 78 ? 19.278 -8.828 -41.302 1.00 87.00 78 VAL A C 1
ATOM 642 O O . VAL A 1 78 ? 18.182 -9.371 -41.234 1.00 87.00 78 VAL A O 1
ATOM 645 N N . MET A 1 79 ? 20.400 -9.478 -41.565 1.00 88.38 79 MET A N 1
ATOM 646 C CA . MET A 1 79 ? 20.492 -10.916 -41.760 1.00 88.38 79 MET A CA 1
ATOM 647 C C . MET A 1 79 ? 20.820 -11.573 -40.429 1.00 88.38 79 MET A C 1
ATOM 649 O O . MET A 1 79 ? 21.766 -11.155 -39.758 1.00 88.38 79 MET A O 1
ATOM 653 N N . ILE A 1 80 ? 20.050 -12.584 -40.048 1.00 86.69 80 ILE A N 1
ATOM 654 C CA . ILE A 1 80 ? 20.302 -13.399 -38.864 1.00 86.69 80 ILE A CA 1
ATOM 655 C C . ILE A 1 80 ? 20.697 -14.787 -39.330 1.00 86.69 80 ILE A C 1
ATOM 657 O O . ILE A 1 80 ? 19.952 -15.432 -40.064 1.00 86.69 80 ILE A O 1
ATOM 661 N N . VAL A 1 81 ? 21.848 -15.245 -38.855 1.00 85.06 81 VAL A N 1
ATOM 662 C CA . VAL A 1 81 ? 22.345 -16.592 -39.117 1.00 85.06 81 VAL A CA 1
ATOM 663 C C . VAL A 1 81 ? 22.579 -17.301 -37.793 1.00 85.06 81 VAL A C 1
ATOM 665 O O . VAL A 1 81 ? 23.173 -16.732 -36.873 1.00 85.06 81 VAL A O 1
ATOM 668 N N . HIS A 1 82 ? 22.121 -18.548 -37.696 1.00 76.06 82 HIS A N 1
ATOM 669 C CA . HIS A 1 82 ? 22.465 -19.425 -36.584 1.00 76.06 82 HIS A CA 1
ATOM 670 C C . HIS A 1 82 ? 23.814 -20.095 -36.862 1.00 76.06 82 HIS A C 1
ATOM 672 O O . HIS A 1 82 ? 23.996 -20.734 -37.895 1.00 76.06 82 HIS A O 1
ATOM 678 N N . HIS A 1 83 ? 24.757 -19.942 -35.942 1.00 66.88 83 HIS A N 1
ATOM 679 C CA . HIS A 1 83 ? 26.089 -20.519 -36.009 1.00 66.88 83 HIS A CA 1
ATOM 680 C C . HIS A 1 83 ? 26.196 -21.634 -34.966 1.00 66.88 83 HIS A C 1
ATOM 682 O O . HIS A 1 83 ? 26.293 -21.364 -33.766 1.00 66.88 83 HIS A O 1
ATOM 688 N N . ASP A 1 84 ? 26.172 -22.889 -35.420 1.00 58.06 84 ASP A N 1
ATOM 689 C CA . ASP A 1 84 ? 26.446 -24.054 -34.577 1.00 58.06 84 ASP A CA 1
ATOM 690 C C . ASP A 1 84 ? 27.539 -24.915 -35.221 1.00 58.06 84 ASP A C 1
ATOM 692 O O . ASP A 1 84 ? 27.410 -25.331 -36.366 1.00 58.06 84 ASP A O 1
ATOM 696 N N . GLU A 1 85 ? 28.645 -25.117 -34.498 1.00 50.31 85 GLU A N 1
ATOM 697 C CA . GLU A 1 85 ? 29.735 -26.059 -34.825 1.00 50.31 85 GLU A CA 1
ATOM 698 C C . GLU A 1 85 ? 30.224 -26.088 -36.295 1.00 50.31 85 GLU A C 1
ATOM 700 O O . GLU A 1 85 ? 30.680 -27.115 -36.789 1.00 50.31 85 GLU A O 1
ATOM 705 N N . GLY A 1 86 ? 30.209 -24.943 -36.986 1.00 51.88 86 GLY A N 1
ATOM 706 C CA . GLY A 1 86 ? 30.727 -24.810 -38.355 1.00 51.88 86 GLY A CA 1
ATOM 707 C C . GLY A 1 86 ? 29.698 -25.021 -39.471 1.00 51.88 86 GLY A C 1
ATOM 708 O O . GLY A 1 86 ? 30.072 -24.934 -40.641 1.00 51.88 86 GLY A O 1
ATOM 709 N N . GLU A 1 87 ? 28.421 -25.228 -39.141 1.00 49.38 87 GLU A N 1
ATOM 710 C CA . GLU A 1 87 ? 27.314 -25.206 -40.099 1.00 49.38 87 GLU A CA 1
ATOM 711 C C . GLU A 1 87 ? 26.524 -23.890 -39.979 1.00 49.38 87 GLU A C 1
ATOM 713 O O . GLU A 1 87 ? 26.127 -23.459 -38.892 1.00 49.38 87 GLU A O 1
ATOM 718 N N . ILE A 1 88 ? 26.326 -23.221 -41.118 1.00 56.16 88 ILE A N 1
ATOM 719 C CA . ILE A 1 88 ? 25.458 -22.045 -41.242 1.00 56.16 88 ILE A CA 1
ATOM 720 C C . ILE A 1 88 ? 24.023 -22.570 -41.342 1.00 56.16 88 ILE A C 1
ATOM 722 O O . ILE A 1 88 ? 23.677 -23.227 -42.323 1.00 56.16 88 ILE A O 1
ATOM 726 N N . GLY A 1 89 ? 23.218 -22.315 -40.307 1.00 61.91 89 GLY A N 1
ATOM 727 C CA . GLY A 1 89 ? 21.794 -22.655 -40.284 1.00 61.91 89 GLY A CA 1
ATOM 728 C C . GLY A 1 89 ? 20.936 -21.729 -41.154 1.00 61.91 89 GLY A C 1
ATOM 729 O O . GLY A 1 89 ? 21.458 -20.884 -41.881 1.00 61.91 89 GLY A O 1
ATOM 730 N N . ASP A 1 90 ? 19.611 -21.875 -41.053 1.00 64.81 90 ASP A N 1
ATOM 731 C CA . ASP A 1 90 ? 18.647 -21.072 -41.816 1.00 64.81 90 ASP A CA 1
ATOM 732 C C . ASP A 1 90 ? 18.893 -19.563 -41.646 1.00 64.81 90 ASP A C 1
ATOM 734 O O . ASP A 1 90 ? 19.035 -19.043 -40.534 1.00 64.81 90 ASP A O 1
ATOM 738 N N . GLU A 1 91 ? 18.942 -18.868 -42.780 1.00 79.25 91 GLU A N 1
ATOM 739 C CA . GLU A 1 91 ? 19.159 -17.430 -42.864 1.00 79.25 91 GLU A CA 1
ATOM 740 C C . GLU A 1 91 ? 17.812 -16.701 -42.828 1.00 79.25 91 GLU A C 1
ATOM 742 O O . GLU A 1 91 ? 16.926 -16.947 -43.650 1.00 79.25 91 GLU A O 1
ATOM 747 N N . ILE A 1 92 ? 17.653 -15.788 -41.870 1.00 83.50 92 ILE A N 1
ATOM 748 C CA . ILE A 1 92 ? 16.444 -14.974 -41.730 1.00 83.50 92 ILE A CA 1
ATOM 749 C C . ILE A 1 92 ? 16.778 -13.529 -42.073 1.00 83.50 92 ILE A C 1
ATOM 751 O O . ILE A 1 92 ? 17.586 -12.886 -41.401 1.00 83.50 92 ILE A O 1
ATOM 755 N N . THR A 1 93 ? 16.108 -12.994 -43.089 1.00 86.06 93 THR A N 1
ATOM 756 C CA . THR A 1 93 ? 16.185 -11.577 -43.448 1.00 86.06 93 THR A CA 1
ATOM 757 C C . THR A 1 93 ? 15.112 -10.784 -42.717 1.00 86.06 93 THR A C 1
ATOM 759 O O . THR A 1 93 ? 13.915 -11.012 -42.896 1.00 86.06 93 THR A O 1
ATOM 762 N N . ILE A 1 94 ? 15.532 -9.797 -41.933 1.00 86.62 94 ILE A N 1
ATOM 763 C CA . ILE A 1 94 ? 14.658 -8.764 -41.386 1.00 86.62 94 ILE A CA 1
ATOM 764 C C . ILE A 1 94 ? 14.666 -7.580 -42.358 1.00 86.62 94 ILE A C 1
ATOM 766 O O . ILE A 1 94 ? 15.688 -6.891 -42.469 1.00 86.62 94 ILE A O 1
ATOM 770 N N . PRO A 1 95 ? 13.539 -7.296 -43.033 1.00 86.38 95 PRO A N 1
ATOM 771 C CA . PRO A 1 95 ? 13.465 -6.182 -43.962 1.00 86.38 95 PRO A CA 1
ATOM 772 C C . PRO A 1 95 ? 13.509 -4.847 -43.215 1.00 86.38 95 PRO A C 1
ATOM 774 O O . PRO A 1 95 ? 13.060 -4.735 -42.068 1.00 86.38 95 PRO A O 1
ATOM 777 N N . HIS A 1 96 ? 13.964 -3.798 -43.903 1.00 84.81 96 HIS A N 1
ATOM 778 C CA . HIS A 1 96 ? 14.071 -2.447 -43.341 1.00 84.81 96 HIS A CA 1
ATOM 779 C C . HIS A 1 96 ? 12.790 -1.969 -42.635 1.00 84.81 96 HIS A C 1
ATOM 781 O O . HIS A 1 96 ? 12.835 -1.379 -41.554 1.00 84.81 96 HIS A O 1
ATOM 787 N N . SER A 1 97 ? 11.626 -2.278 -43.218 1.00 84.06 97 SER A N 1
ATOM 788 C CA . SER A 1 97 ? 10.302 -1.916 -42.693 1.00 84.06 97 SER A CA 1
ATOM 789 C C . SER A 1 97 ? 10.021 -2.460 -41.288 1.00 84.06 97 SER A C 1
ATOM 791 O O . SER A 1 97 ? 9.193 -1.894 -40.575 1.00 84.06 97 SER A O 1
ATOM 793 N N . ARG A 1 98 ? 10.720 -3.523 -40.872 1.00 84.12 98 ARG A N 1
ATOM 794 C CA . ARG A 1 98 ? 10.540 -4.216 -39.589 1.00 84.12 98 ARG A CA 1
ATOM 795 C C . ARG A 1 98 ? 11.590 -3.845 -38.543 1.00 84.12 98 ARG A C 1
ATOM 797 O O . ARG A 1 98 ? 11.405 -4.176 -37.375 1.00 84.12 98 ARG A O 1
ATOM 804 N N . ILE A 1 99 ? 12.647 -3.108 -38.900 1.00 84.50 99 ILE A N 1
ATOM 805 C CA . ILE A 1 99 ? 13.722 -2.715 -37.966 1.00 84.50 99 ILE A CA 1
ATOM 806 C C . ILE A 1 99 ? 13.169 -2.004 -36.725 1.00 84.50 99 ILE A C 1
ATOM 808 O O . ILE A 1 99 ? 13.577 -2.301 -35.604 1.00 84.50 99 ILE A O 1
ATOM 812 N N . ASN A 1 100 ? 12.191 -1.110 -36.900 1.00 81.12 100 ASN A N 1
ATOM 813 C CA . ASN A 1 100 ? 11.545 -0.415 -35.783 1.00 81.12 100 ASN A CA 1
ATOM 814 C C . ASN A 1 100 ? 10.837 -1.358 -34.806 1.00 81.12 100 ASN A C 1
ATOM 816 O O . ASN A 1 100 ? 10.800 -1.070 -33.610 1.00 81.12 100 ASN A O 1
ATOM 820 N N . ASP A 1 101 ? 10.285 -2.467 -35.293 1.00 80.31 101 ASP A N 1
ATOM 821 C CA . ASP A 1 101 ? 9.582 -3.420 -34.441 1.00 80.31 101 ASP A CA 1
ATOM 822 C C . ASP A 1 101 ? 10.576 -4.229 -33.593 1.00 80.31 101 ASP A C 1
ATOM 824 O O . ASP A 1 101 ? 10.331 -4.441 -32.407 1.00 80.31 101 ASP A O 1
ATOM 828 N N . TYR A 1 102 ? 11.737 -4.588 -34.152 1.00 84.12 102 TYR A N 1
ATOM 829 C CA . TYR A 1 102 ? 12.821 -5.246 -33.408 1.00 84.12 102 TYR A CA 1
ATOM 830 C C . TYR A 1 102 ? 13.465 -4.319 -32.372 1.00 84.12 102 TYR A C 1
ATOM 832 O O . TYR A 1 102 ? 13.637 -4.712 -31.219 1.00 84.12 102 TYR A O 1
ATOM 840 N N . ILE A 1 103 ? 13.746 -3.062 -32.738 1.00 80.81 103 ILE A N 1
ATOM 841 C CA . ILE A 1 103 ? 14.198 -2.025 -31.790 1.00 80.81 103 ILE A CA 1
ATOM 842 C C . ILE A 1 103 ? 13.229 -1.929 -30.623 1.00 80.81 103 ILE A C 1
ATOM 844 O O . ILE A 1 103 ? 13.641 -1.903 -29.463 1.00 80.81 103 ILE A O 1
ATOM 848 N N . PHE A 1 104 ? 11.934 -1.875 -30.932 1.00 74.88 104 PHE A N 1
ATOM 849 C CA . PHE A 1 104 ? 10.906 -1.805 -29.915 1.00 74.88 104 PHE A CA 1
ATOM 850 C C . PHE A 1 104 ? 10.919 -3.046 -29.021 1.00 74.88 104 PHE A C 1
ATOM 852 O O . PHE A 1 104 ? 10.944 -2.887 -27.806 1.00 74.88 104 PHE A O 1
ATOM 859 N N . ALA A 1 105 ? 10.952 -4.256 -29.586 1.00 79.44 105 ALA A N 1
ATOM 860 C CA . ALA A 1 105 ? 10.962 -5.504 -28.823 1.00 79.44 105 ALA A CA 1
ATOM 861 C C . ALA A 1 105 ? 12.160 -5.591 -27.858 1.00 79.44 105 ALA A C 1
ATOM 863 O O . ALA A 1 105 ? 11.985 -5.872 -26.671 1.00 79.44 105 ALA A O 1
ATOM 864 N N . PHE A 1 106 ? 13.368 -5.274 -28.327 1.00 84.69 106 PHE A N 1
ATOM 865 C CA . PHE A 1 106 ? 14.572 -5.320 -27.495 1.00 84.69 106 PHE A CA 1
ATOM 866 C C . PHE A 1 106 ? 14.602 -4.215 -26.434 1.00 84.69 106 PHE A C 1
ATOM 868 O O . PHE A 1 106 ? 14.881 -4.487 -25.265 1.00 84.69 106 PHE A O 1
ATOM 875 N N . ASN A 1 107 ? 14.234 -2.982 -26.799 1.00 72.06 107 ASN A N 1
ATOM 876 C CA . ASN A 1 107 ? 14.115 -1.888 -25.834 1.00 72.06 107 ASN A CA 1
ATOM 877 C C . ASN A 1 107 ? 12.986 -2.128 -24.830 1.00 72.06 107 ASN A C 1
ATOM 879 O O . ASN A 1 107 ? 13.079 -1.672 -23.695 1.00 72.06 107 ASN A O 1
ATOM 883 N N . TYR A 1 108 ? 11.924 -2.830 -25.221 1.00 72.19 108 TYR A N 1
ATOM 884 C CA . TYR A 1 108 ? 10.853 -3.223 -24.320 1.00 72.19 108 TYR A CA 1
ATOM 885 C C . TYR A 1 108 ? 11.363 -4.206 -23.268 1.00 72.19 108 TYR A C 1
ATOM 887 O O . TYR A 1 108 ? 11.137 -3.968 -22.086 1.00 72.19 108 TYR A O 1
ATOM 895 N N . ILE A 1 109 ? 12.107 -5.246 -23.666 1.00 73.88 109 ILE A N 1
ATOM 896 C CA . ILE A 1 109 ? 12.751 -6.173 -22.722 1.00 73.88 109 ILE A CA 1
ATOM 897 C C . ILE A 1 109 ? 13.695 -5.406 -21.794 1.00 73.88 109 ILE A C 1
ATOM 899 O O . ILE A 1 109 ? 13.604 -5.556 -20.578 1.00 73.88 109 ILE A O 1
ATOM 903 N N . ARG A 1 110 ? 14.547 -4.529 -22.342 1.00 70.94 110 ARG A N 1
ATOM 904 C CA . ARG A 1 110 ? 15.461 -3.698 -21.546 1.00 70.94 110 ARG A CA 1
ATOM 905 C C . ARG A 1 110 ? 14.703 -2.860 -20.511 1.00 70.94 110 ARG A C 1
ATOM 907 O O . ARG A 1 110 ? 14.937 -3.002 -19.317 1.00 70.94 110 ARG A O 1
ATOM 914 N N . ARG A 1 111 ? 13.715 -2.077 -20.955 1.00 65.31 111 ARG A N 1
ATOM 915 C CA . ARG A 1 111 ? 12.889 -1.214 -20.094 1.00 65.31 111 ARG A CA 1
ATOM 916 C C . ARG A 1 111 ? 12.070 -2.000 -19.080 1.00 65.31 111 ARG A C 1
ATOM 918 O O . ARG A 1 111 ? 11.885 -1.531 -17.969 1.00 65.31 111 ARG A O 1
ATOM 925 N N . TYR A 1 112 ? 11.531 -3.159 -19.449 1.00 64.94 112 TYR A N 1
ATOM 926 C CA . TYR A 1 112 ? 10.733 -3.983 -18.542 1.00 64.94 112 TYR A CA 1
ATOM 927 C C . TYR A 1 112 ? 11.556 -4.419 -17.329 1.00 64.94 112 TYR A C 1
ATOM 929 O O . TYR A 1 112 ? 11.076 -4.351 -16.202 1.00 64.94 112 TYR A O 1
ATOM 937 N N . ASN A 1 113 ? 12.810 -4.800 -17.550 1.00 65.19 113 ASN A N 1
ATOM 938 C CA . ASN A 1 113 ? 13.700 -5.179 -16.463 1.00 65.19 113 ASN A CA 1
ATOM 939 C C . ASN A 1 113 ? 14.257 -3.970 -15.713 1.00 65.19 113 ASN A C 1
ATOM 941 O O . ASN A 1 113 ? 14.250 -4.008 -14.495 1.00 65.19 113 ASN A O 1
ATOM 945 N N . GLU A 1 114 ? 14.601 -2.866 -16.391 1.00 65.50 114 GLU A N 1
ATOM 946 C CA . GLU A 1 114 ? 14.945 -1.604 -15.709 1.00 65.50 114 GLU A CA 1
ATOM 947 C C . GLU A 1 114 ? 13.826 -1.192 -14.734 1.00 65.50 114 GLU A C 1
ATOM 949 O O . GLU A 1 114 ? 14.092 -0.777 -13.613 1.00 65.50 114 GLU A O 1
ATOM 954 N N . LYS A 1 115 ? 12.552 -1.364 -15.115 1.00 67.69 115 LYS A N 1
ATOM 955 C CA . LYS A 1 115 ? 11.410 -1.138 -14.216 1.00 67.69 115 LYS A CA 1
ATOM 956 C C . LYS A 1 115 ? 11.335 -2.149 -13.071 1.00 67.69 115 LYS A C 1
ATOM 958 O O . LYS A 1 115 ? 10.988 -1.757 -11.960 1.00 67.69 115 LYS A O 1
ATOM 963 N N . ASN A 1 116 ? 11.643 -3.421 -13.321 1.00 67.56 116 ASN A N 1
ATOM 964 C CA . ASN A 1 116 ? 11.669 -4.432 -12.266 1.00 67.56 116 ASN A CA 1
ATOM 965 C C . ASN A 1 116 ? 12.807 -4.195 -11.274 1.00 67.56 116 ASN A C 1
ATOM 967 O O . ASN A 1 116 ? 12.558 -4.356 -10.095 1.00 67.56 116 ASN A O 1
ATOM 971 N N . ASP A 1 117 ? 13.983 -3.731 -11.694 1.00 71.00 117 ASP A N 1
ATOM 972 C CA . ASP A 1 117 ? 15.096 -3.403 -10.785 1.00 71.00 117 ASP A CA 1
ATOM 973 C C . ASP A 1 117 ? 14.808 -2.156 -9.927 1.00 71.00 117 ASP A C 1
ATOM 975 O O . ASP A 1 117 ? 15.390 -1.945 -8.860 1.00 71.00 117 ASP A O 1
ATOM 979 N N . LEU A 1 118 ? 13.882 -1.303 -10.380 1.00 81.69 118 LEU A N 1
ATOM 980 C CA . LEU A 1 118 ? 13.378 -0.182 -9.588 1.00 81.69 118 LEU A CA 1
ATOM 981 C C . LEU A 1 118 ? 12.371 -0.642 -8.529 1.00 81.69 118 LEU A C 1
ATOM 983 O O . LEU A 1 118 ? 12.414 -0.144 -7.402 1.00 81.69 118 LEU A O 1
ATOM 987 N N . LEU A 1 119 ? 11.484 -1.582 -8.862 1.00 82.06 119 LEU A N 1
ATOM 988 C CA . LEU A 1 119 ? 10.404 -2.055 -7.981 1.00 82.06 119 LEU A CA 1
ATOM 989 C C . LEU A 1 119 ? 10.808 -3.228 -7.077 1.00 82.06 119 LEU A C 1
ATOM 991 O O . LEU A 1 119 ? 10.278 -3.380 -5.982 1.00 82.06 119 LEU A O 1
ATOM 995 N N . TYR A 1 120 ? 11.769 -4.015 -7.535 1.00 79.81 120 TYR A N 1
ATOM 996 C CA . TYR A 1 120 ? 12.288 -5.241 -6.948 1.00 79.81 120 TYR A CA 1
ATOM 997 C C . TYR A 1 120 ? 13.812 -5.224 -7.057 1.00 79.81 120 TYR A C 1
ATOM 999 O O . TYR A 1 120 ? 14.400 -4.309 -7.628 1.00 79.81 120 TYR A O 1
ATOM 1007 N N . TYR A 1 121 ? 14.482 -6.210 -6.493 1.00 69.06 121 TYR A N 1
ATOM 1008 C CA . TYR A 1 121 ? 15.883 -6.477 -6.792 1.00 69.06 121 TYR A CA 1
ATOM 1009 C C . TYR A 1 121 ? 16.090 -7.974 -6.696 1.00 69.06 121 TYR A C 1
ATOM 1011 O O . TYR A 1 121 ? 15.592 -8.577 -5.760 1.00 69.06 121 TYR A O 1
ATOM 1019 N N . TYR A 1 122 ? 16.817 -8.573 -7.625 1.00 56.94 122 TYR A N 1
ATOM 1020 C CA . TYR A 1 122 ? 17.324 -9.931 -7.478 1.00 56.94 122 TYR A CA 1
ATOM 1021 C C . TYR A 1 122 ? 18.752 -9.945 -8.022 1.00 56.94 122 TYR A C 1
ATOM 1023 O O . TYR A 1 122 ? 19.046 -9.252 -8.997 1.00 56.94 122 TYR A O 1
ATOM 1031 N N . ASN A 1 123 ? 19.650 -10.697 -7.390 1.00 52.53 123 ASN A N 1
ATOM 1032 C CA . ASN A 1 123 ? 20.984 -10.928 -7.927 1.00 52.53 123 ASN A CA 1
ATOM 1033 C C . ASN A 1 123 ? 20.902 -11.693 -9.263 1.00 52.53 123 ASN A C 1
ATOM 1035 O O . ASN A 1 123 ? 19.858 -12.243 -9.616 1.00 52.53 123 ASN A O 1
ATOM 1039 N N . GLU A 1 124 ? 22.001 -11.735 -10.021 1.00 45.91 124 GLU A N 1
ATOM 1040 C CA . GLU A 1 124 ? 22.027 -12.325 -11.374 1.00 45.91 124 GLU A CA 1
ATOM 1041 C C . GLU A 1 124 ? 21.574 -13.796 -11.415 1.00 45.91 124 GLU A C 1
ATOM 1043 O O . GLU A 1 124 ? 21.071 -14.272 -12.435 1.00 45.91 124 GLU A O 1
ATOM 1048 N N . GLU A 1 125 ? 21.728 -14.505 -10.297 1.00 42.06 125 GLU A N 1
ATOM 1049 C CA . GLU A 1 125 ? 21.342 -15.905 -10.134 1.00 42.06 125 GLU A CA 1
ATOM 1050 C C . GLU A 1 125 ? 19.895 -16.086 -9.629 1.00 42.06 125 GLU A C 1
ATOM 1052 O O . GLU A 1 125 ? 19.373 -17.200 -9.624 1.00 42.06 125 GLU A O 1
ATOM 1057 N N . GLY A 1 126 ? 19.223 -15.003 -9.221 1.00 46.34 126 GLY A N 1
ATOM 1058 C CA . GLY A 1 126 ? 17.846 -15.000 -8.723 1.00 46.34 126 GLY A CA 1
ATOM 1059 C C . GLY A 1 126 ? 17.655 -15.594 -7.321 1.00 46.34 126 GLY A C 1
ATOM 1060 O O . GLY A 1 126 ? 16.512 -15.823 -6.924 1.00 46.34 126 GLY A O 1
ATOM 1061 N N . TYR A 1 127 ? 18.741 -15.868 -6.589 1.00 41.34 127 TYR A N 1
ATOM 1062 C CA . TYR A 1 127 ? 18.712 -16.514 -5.268 1.00 41.34 127 TYR A CA 1
ATOM 1063 C C . TYR A 1 127 ? 18.556 -15.533 -4.109 1.00 41.34 127 TYR A C 1
ATOM 1065 O O . TYR A 1 127 ? 17.951 -15.880 -3.098 1.00 41.34 127 TYR A O 1
ATOM 1073 N N . GLU A 1 128 ? 19.087 -14.322 -4.253 1.00 50.69 128 GLU A N 1
ATOM 1074 C CA . GLU A 1 128 ? 18.960 -13.260 -3.257 1.00 50.69 128 GLU A CA 1
ATOM 1075 C C . GLU A 1 128 ? 18.262 -12.080 -3.905 1.00 50.69 128 GLU A C 1
ATOM 1077 O O . GLU A 1 128 ? 18.660 -11.638 -4.982 1.00 50.69 128 GLU A O 1
ATOM 1082 N N . GLY A 1 129 ? 17.224 -11.565 -3.264 1.00 57.53 129 GLY A N 1
ATOM 1083 C CA . GLY A 1 129 ? 16.483 -10.440 -3.788 1.00 57.53 129 GLY A CA 1
ATOM 1084 C C . GLY A 1 129 ? 15.664 -9.743 -2.727 1.00 57.53 129 GLY A C 1
ATOM 1085 O O . GLY A 1 129 ? 15.454 -10.286 -1.651 1.00 57.53 129 GLY A O 1
ATOM 1086 N N . TYR A 1 130 ? 15.248 -8.531 -3.066 1.00 66.19 130 TYR A N 1
ATOM 1087 C CA . TYR A 1 130 ? 14.296 -7.740 -2.320 1.00 66.19 130 TYR A CA 1
ATOM 1088 C C . TYR A 1 130 ? 12.984 -7.716 -3.098 1.00 66.19 130 TYR A C 1
ATOM 1090 O O . TYR A 1 130 ? 12.909 -7.173 -4.210 1.00 66.19 130 TYR A O 1
ATOM 1098 N N . ASP A 1 131 ? 11.949 -8.309 -2.519 1.00 78.19 131 ASP A N 1
ATOM 1099 C CA . ASP A 1 131 ? 10.585 -8.125 -2.983 1.00 78.19 131 ASP A CA 1
ATOM 1100 C C . ASP A 1 131 ? 10.085 -6.692 -2.704 1.00 78.19 131 ASP A C 1
ATOM 1102 O O . ASP A 1 131 ? 10.794 -5.846 -2.156 1.00 78.19 131 ASP A O 1
ATOM 1106 N N . LEU A 1 132 ? 8.849 -6.383 -3.105 1.00 80.50 132 LEU A N 1
ATOM 1107 C CA . LEU A 1 132 ? 8.293 -5.037 -2.938 1.00 80.50 132 LEU A CA 1
ATOM 1108 C C . LEU A 1 132 ? 8.265 -4.589 -1.466 1.00 80.50 132 LEU A C 1
ATOM 1110 O O . LEU A 1 132 ? 8.418 -3.399 -1.185 1.00 80.50 132 LEU A O 1
ATOM 1114 N N . SER A 1 133 ? 8.033 -5.512 -0.532 1.00 81.25 133 SER A N 1
ATOM 1115 C CA . SER A 1 133 ? 7.995 -5.209 0.899 1.00 81.25 133 SER A CA 1
ATOM 1116 C C . SER A 1 133 ? 9.397 -4.925 1.433 1.00 81.25 133 SER A C 1
ATOM 1118 O O . SER A 1 133 ? 9.598 -3.958 2.164 1.00 81.25 133 SER A O 1
ATOM 1120 N N . GLU A 1 134 ? 10.389 -5.685 0.979 1.00 83.31 134 GLU A N 1
ATOM 1121 C CA . GLU A 1 134 ? 11.782 -5.502 1.368 1.00 83.31 134 GLU A CA 1
ATOM 1122 C C . GLU A 1 134 ? 12.378 -4.221 0.768 1.00 83.31 134 GLU A C 1
ATOM 1124 O O . GLU A 1 134 ? 13.081 -3.482 1.458 1.00 83.31 134 GLU A O 1
ATOM 1129 N N . VAL A 1 135 ? 12.032 -3.882 -0.481 1.00 85.94 135 VAL A N 1
ATOM 1130 C CA . VAL A 1 135 ? 12.442 -2.619 -1.119 1.00 85.94 135 VAL A CA 1
ATOM 1131 C C . VAL A 1 135 ? 11.928 -1.407 -0.336 1.00 85.94 135 VAL A C 1
ATOM 1133 O O . VAL A 1 135 ? 12.665 -0.437 -0.142 1.00 85.94 135 VAL A O 1
ATOM 1136 N N . GLN A 1 136 ? 10.691 -1.450 0.169 1.00 90.81 136 GLN A N 1
ATOM 1137 C CA . GLN A 1 136 ? 10.130 -0.375 0.999 1.00 90.81 136 GLN A CA 1
ATOM 1138 C C . GLN A 1 136 ? 10.921 -0.140 2.294 1.00 90.81 136 GLN A C 1
ATOM 1140 O O . GLN A 1 136 ? 10.923 0.981 2.805 1.00 90.81 136 GLN A O 1
ATOM 1145 N N . LEU A 1 137 ? 11.617 -1.164 2.791 1.00 90.50 137 LEU A N 1
ATOM 1146 C CA . LEU A 1 137 ? 12.383 -1.140 4.037 1.00 90.50 137 LEU A CA 1
ATOM 1147 C C . LEU A 1 137 ? 13.872 -0.808 3.841 1.00 90.50 137 LEU A C 1
ATOM 1149 O O . LEU A 1 137 ? 14.605 -0.725 4.826 1.00 90.50 137 LEU A O 1
ATOM 1153 N N . LEU A 1 138 ? 14.334 -0.584 2.605 1.00 87.56 138 LEU A N 1
ATOM 1154 C CA . LEU A 1 138 ? 15.733 -0.236 2.345 1.00 87.56 138 LEU A CA 1
ATOM 1155 C C . LEU A 1 138 ? 16.136 1.073 3.044 1.00 87.56 138 LEU A C 1
ATOM 1157 O O . LEU A 1 138 ? 15.583 2.151 2.800 1.00 87.56 138 LEU A O 1
ATOM 1161 N N . GLU A 1 139 ? 17.176 0.989 3.876 1.00 78.44 139 GLU A N 1
ATOM 1162 C CA . GLU A 1 139 ? 17.742 2.156 4.559 1.00 78.44 139 GLU A CA 1
ATOM 1163 C C . GLU A 1 139 ? 18.373 3.129 3.553 1.00 78.44 139 GLU A C 1
ATOM 1165 O O . GLU A 1 139 ? 18.095 4.334 3.573 1.00 78.44 139 GLU A O 1
ATOM 1170 N N . GLN A 1 140 ? 19.184 2.597 2.630 1.00 79.38 140 GLN A N 1
ATOM 1171 C CA . GLN A 1 140 ? 19.870 3.380 1.605 1.00 79.38 140 GLN A CA 1
ATOM 1172 C C . GLN A 1 140 ? 19.005 3.550 0.356 1.00 79.38 140 GLN A C 1
ATOM 1174 O O . GLN A 1 140 ? 18.657 2.593 -0.332 1.00 79.38 140 GLN A O 1
ATOM 1179 N N . LYS A 1 141 ? 18.712 4.810 0.033 1.00 84.38 141 LYS A N 1
ATOM 1180 C CA . LYS A 1 141 ? 17.883 5.203 -1.109 1.00 84.38 141 LYS A CA 1
ATOM 1181 C C . LYS A 1 141 ? 18.797 5.718 -2.213 1.00 84.38 141 LYS A C 1
ATOM 1183 O O . LYS A 1 141 ? 19.273 6.850 -2.154 1.00 84.38 141 LYS A O 1
ATOM 1188 N N . ASN A 1 142 ? 19.084 4.870 -3.196 1.00 83.62 142 ASN A N 1
ATOM 1189 C CA . ASN A 1 142 ? 19.876 5.258 -4.361 1.00 83.62 142 ASN A CA 1
ATOM 1190 C C . ASN A 1 142 ? 19.139 6.369 -5.146 1.00 83.62 142 ASN A C 1
ATOM 1192 O O . ASN A 1 142 ? 17.960 6.217 -5.467 1.00 83.62 142 ASN A O 1
ATOM 1196 N N . ALA A 1 143 ? 19.823 7.479 -5.446 1.00 84.12 143 ALA A N 1
ATOM 1197 C CA . ALA A 1 143 ? 19.224 8.640 -6.110 1.00 84.12 143 ALA A CA 1
ATOM 1198 C C . ALA A 1 143 ? 18.688 8.318 -7.517 1.00 84.12 143 ALA A C 1
ATOM 1200 O O . ALA A 1 143 ? 17.581 8.735 -7.854 1.00 84.12 143 ALA A O 1
ATOM 1201 N N . ASP A 1 144 ? 19.412 7.514 -8.298 1.00 81.25 144 ASP A N 1
ATOM 1202 C CA . ASP A 1 144 ? 18.974 7.074 -9.627 1.00 81.25 144 ASP A CA 1
ATOM 1203 C C . ASP A 1 144 ? 17.722 6.195 -9.525 1.00 81.25 144 ASP A C 1
ATOM 1205 O O . ASP A 1 144 ? 16.789 6.333 -10.319 1.00 81.25 144 ASP A O 1
ATOM 1209 N N . ARG A 1 145 ? 17.644 5.343 -8.491 1.00 86.88 145 ARG A N 1
ATOM 1210 C CA . ARG A 1 145 ? 16.443 4.542 -8.210 1.00 86.88 145 ARG A CA 1
ATOM 1211 C C . ARG A 1 145 ? 15.252 5.421 -7.844 1.00 86.88 145 ARG A C 1
ATOM 1213 O O . ARG A 1 145 ? 14.148 5.167 -8.315 1.00 86.88 145 ARG A O 1
ATOM 1220 N N . VAL A 1 146 ? 15.461 6.467 -7.047 1.00 90.56 146 VAL A N 1
ATOM 1221 C CA . VAL A 1 146 ? 14.403 7.431 -6.710 1.00 90.56 146 VAL A CA 1
ATOM 1222 C C . VAL A 1 146 ? 13.873 8.121 -7.969 1.00 90.56 146 VAL A C 1
ATOM 1224 O O . VAL A 1 146 ? 12.659 8.171 -8.162 1.00 90.56 146 VAL A O 1
ATOM 1227 N N . GLU A 1 147 ? 14.744 8.606 -8.855 1.00 86.56 147 GLU A N 1
ATOM 1228 C CA . GLU A 1 147 ? 14.311 9.244 -10.106 1.00 86.56 147 GLU A CA 1
ATOM 1229 C C . GLU A 1 147 ? 13.618 8.255 -11.057 1.00 86.56 147 GLU A C 1
ATOM 1231 O O . GLU A 1 147 ? 12.588 8.580 -11.655 1.00 86.56 147 GLU A O 1
ATOM 1236 N N . GLY A 1 148 ? 14.097 7.011 -11.127 1.00 84.69 148 GLY A N 1
ATOM 1237 C CA . GLY A 1 148 ? 13.424 5.940 -11.861 1.00 84.69 148 GLY A CA 1
ATOM 1238 C C . GLY A 1 148 ? 12.017 5.649 -11.326 1.00 84.69 148 GLY A C 1
ATOM 1239 O O . GLY A 1 148 ? 11.059 5.571 -12.098 1.00 84.69 148 GLY A O 1
ATOM 1240 N N . LEU A 1 149 ? 11.855 5.555 -10.003 1.00 91.94 149 LEU A N 1
ATOM 1241 C CA . LEU A 1 149 ? 10.552 5.373 -9.356 1.00 91.94 149 LEU A CA 1
ATOM 1242 C C . LEU A 1 149 ? 9.610 6.557 -9.621 1.00 91.94 149 LEU A C 1
ATOM 1244 O O . LEU A 1 149 ? 8.430 6.351 -9.905 1.00 91.94 149 LEU A O 1
ATOM 1248 N N . LYS A 1 150 ? 10.116 7.797 -9.607 1.00 92.31 150 LYS A N 1
ATOM 1249 C CA . LYS A 1 150 ? 9.321 8.980 -9.982 1.00 92.31 150 LYS A CA 1
ATOM 1250 C C . LYS A 1 150 ? 8.843 8.904 -11.430 1.00 92.31 150 LYS A C 1
ATOM 1252 O O . LYS A 1 150 ? 7.693 9.241 -11.705 1.00 92.31 150 LYS A O 1
ATOM 1257 N N . ALA A 1 151 ? 9.678 8.427 -12.352 1.00 86.88 151 ALA A N 1
ATOM 1258 C CA . ALA A 1 151 ? 9.268 8.215 -13.739 1.00 86.88 151 ALA A CA 1
ATOM 1259 C C . ALA A 1 151 ? 8.173 7.135 -13.856 1.00 86.88 151 ALA A C 1
ATOM 1261 O O . ALA A 1 151 ? 7.251 7.271 -14.666 1.00 86.88 151 ALA A O 1
ATOM 1262 N N . LEU A 1 152 ? 8.220 6.096 -13.014 1.00 89.75 152 LEU A N 1
ATOM 1263 C CA . LEU A 1 152 ? 7.209 5.035 -12.982 1.00 89.75 152 LEU A CA 1
ATOM 1264 C C . LEU A 1 152 ? 5.817 5.510 -12.547 1.00 89.75 152 LEU A C 1
ATOM 1266 O O . LEU A 1 152 ? 4.828 4.921 -12.985 1.00 89.75 152 LEU A O 1
ATOM 1270 N N . LEU A 1 153 ? 5.708 6.614 -11.802 1.00 91.56 153 LEU A N 1
ATOM 1271 C CA . LEU A 1 153 ? 4.422 7.253 -11.488 1.00 91.56 153 LEU A CA 1
ATOM 1272 C C . LEU A 1 153 ? 3.654 7.734 -12.736 1.00 91.56 153 LEU A C 1
ATOM 1274 O O . LEU A 1 153 ? 2.469 8.051 -12.659 1.00 91.56 153 LEU A O 1
ATOM 1278 N N . TYR A 1 154 ? 4.299 7.808 -13.900 1.00 85.75 154 TYR A N 1
ATOM 1279 C CA . TYR A 1 154 ? 3.662 8.171 -15.172 1.00 85.75 154 TYR A CA 1
ATOM 1280 C C . TYR A 1 154 ? 3.511 6.973 -16.120 1.00 85.75 154 TYR A C 1
ATOM 1282 O O . TYR A 1 154 ? 3.249 7.144 -17.310 1.00 85.75 154 TYR A O 1
ATOM 1290 N N . SER A 1 155 ? 3.684 5.751 -15.610 1.00 80.31 155 SER A N 1
ATOM 1291 C CA . SER A 1 155 ? 3.470 4.526 -16.376 1.00 80.31 155 SER A CA 1
ATOM 1292 C C . SER A 1 155 ? 2.015 4.413 -16.851 1.00 80.31 155 SER A C 1
ATOM 1294 O O . SER A 1 155 ? 1.080 4.682 -16.099 1.00 80.31 155 SER A O 1
ATOM 1296 N N . TYR A 1 156 ? 1.821 3.962 -18.096 1.00 75.00 156 TYR A N 1
ATOM 1297 C CA . TYR A 1 156 ? 0.498 3.575 -18.610 1.00 75.00 156 TYR A CA 1
ATOM 1298 C C . TYR A 1 156 ? -0.082 2.376 -17.858 1.00 75.00 156 TYR A C 1
ATOM 1300 O O . TYR A 1 156 ? -1.297 2.257 -17.718 1.00 75.00 156 TYR A O 1
ATOM 1308 N N . ASP A 1 157 ? 0.800 1.493 -17.387 1.00 80.62 157 ASP A N 1
ATOM 1309 C CA . ASP A 1 157 ? 0.443 0.423 -16.469 1.00 80.62 157 ASP A CA 1
ATOM 1310 C C . ASP A 1 157 ? 0.265 1.029 -15.075 1.00 80.62 157 ASP A C 1
ATOM 1312 O O . ASP A 1 157 ? 1.229 1.466 -14.434 1.00 80.62 157 ASP A O 1
ATOM 1316 N N . ARG A 1 158 ? -0.996 1.093 -14.656 1.00 86.00 158 ARG A N 1
ATOM 1317 C CA . ARG A 1 158 ? -1.424 1.689 -13.397 1.00 86.00 158 ARG A CA 1
ATOM 1318 C C . ARG A 1 158 ? -0.985 0.868 -12.185 1.00 86.00 158 ARG A C 1
ATOM 1320 O O . ARG A 1 158 ? -0.702 1.474 -11.153 1.00 86.00 158 ARG A O 1
ATOM 1327 N N . TYR A 1 159 ? -0.846 -0.452 -12.315 1.00 87.31 159 TYR A N 1
ATOM 1328 C CA . TYR A 1 159 ? -0.329 -1.307 -11.249 1.00 87.31 159 TYR A CA 1
ATOM 1329 C C . TYR A 1 159 ? 1.144 -0.992 -10.966 1.00 87.31 159 TYR A C 1
ATOM 1331 O O . TYR A 1 159 ? 1.525 -0.790 -9.816 1.00 87.31 159 TYR A O 1
ATOM 1339 N N . ILE A 1 160 ? 1.954 -0.808 -12.015 1.00 86.94 160 ILE A N 1
ATOM 1340 C CA . ILE A 1 160 ? 3.347 -0.342 -11.875 1.00 86.94 160 ILE A CA 1
ATOM 1341 C C . ILE A 1 160 ? 3.413 1.033 -11.193 1.00 86.94 160 ILE A C 1
ATOM 1343 O O . ILE A 1 160 ? 4.243 1.249 -10.309 1.00 86.94 160 ILE A O 1
ATOM 1347 N N . ALA A 1 161 ? 2.545 1.970 -11.588 1.00 90.62 161 ALA A N 1
ATOM 1348 C CA . ALA A 1 161 ? 2.508 3.297 -10.975 1.00 90.62 161 ALA A CA 1
ATOM 1349 C C . ALA A 1 161 ? 2.118 3.229 -9.486 1.00 90.62 161 ALA A C 1
ATOM 1351 O O . ALA A 1 161 ? 2.695 3.938 -8.662 1.00 90.62 161 ALA A O 1
ATOM 1352 N N . TYR A 1 162 ? 1.182 2.343 -9.136 1.00 95.50 162 TYR A N 1
ATOM 1353 C CA . TYR A 1 162 ? 0.794 2.056 -7.758 1.00 95.50 162 TYR A CA 1
ATOM 1354 C C . TYR A 1 162 ? 1.954 1.473 -6.933 1.00 95.50 162 TYR A C 1
ATOM 1356 O O . TYR A 1 162 ? 2.243 1.985 -5.853 1.00 95.50 162 TYR A O 1
ATOM 1364 N N . GLN A 1 163 ? 2.683 0.480 -7.448 1.00 94.88 163 GLN A N 1
ATOM 1365 C CA . GLN A 1 163 ? 3.831 -0.099 -6.738 1.00 94.88 163 GLN A CA 1
ATOM 1366 C C . GLN A 1 163 ? 4.955 0.921 -6.515 1.00 94.88 163 GLN A C 1
ATOM 1368 O O . GLN A 1 163 ? 5.507 1.010 -5.418 1.00 94.88 163 GLN A O 1
ATOM 1373 N N . ALA A 1 164 ? 5.254 1.748 -7.522 1.00 95.44 164 ALA A N 1
ATOM 1374 C CA . ALA A 1 164 ? 6.226 2.830 -7.380 1.00 95.44 164 ALA A CA 1
ATOM 1375 C C . ALA A 1 164 ? 5.786 3.860 -6.328 1.00 95.44 164 ALA A C 1
ATOM 1377 O O . ALA A 1 164 ? 6.603 4.324 -5.532 1.00 95.44 164 ALA A O 1
ATOM 1378 N N . MET A 1 165 ? 4.490 4.191 -6.292 1.00 98.06 165 MET A N 1
ATOM 1379 C CA . MET A 1 165 ? 3.919 5.070 -5.274 1.00 98.06 165 MET A CA 1
ATOM 1380 C C . MET A 1 165 ? 4.117 4.498 -3.865 1.00 98.06 165 MET A C 1
ATOM 1382 O O . MET A 1 165 ? 4.542 5.255 -2.996 1.00 98.06 165 MET A O 1
ATOM 1386 N N . LEU A 1 166 ? 3.864 3.204 -3.633 1.00 98.19 166 LEU A N 1
ATOM 1387 C CA . LEU A 1 166 ? 4.075 2.586 -2.315 1.00 98.19 166 LEU A CA 1
ATOM 1388 C C . LEU A 1 166 ? 5.522 2.754 -1.840 1.00 98.19 166 LEU A C 1
ATOM 1390 O O . LEU A 1 166 ? 5.742 3.233 -0.732 1.00 98.19 166 LEU A O 1
ATOM 1394 N N . ILE A 1 167 ? 6.505 2.453 -2.697 1.00 96.75 167 ILE A N 1
ATOM 1395 C CA . ILE A 1 167 ? 7.928 2.617 -2.358 1.00 96.75 167 ILE A CA 1
ATOM 1396 C C . ILE A 1 167 ? 8.248 4.077 -2.024 1.00 96.75 167 ILE A C 1
ATOM 1398 O O . ILE A 1 167 ? 8.856 4.363 -0.994 1.00 96.75 167 ILE A O 1
ATOM 1402 N N . LEU A 1 168 ? 7.813 5.018 -2.867 1.00 98.00 168 LEU A N 1
ATOM 1403 C CA . LEU A 1 168 ? 8.085 6.441 -2.661 1.00 98.00 168 LEU A CA 1
ATOM 1404 C C . LEU A 1 168 ? 7.424 6.986 -1.386 1.00 98.00 168 LEU A C 1
ATOM 1406 O O . LEU A 1 168 ? 8.042 7.793 -0.693 1.00 98.00 168 LEU A O 1
ATOM 1410 N N . VAL A 1 169 ? 6.208 6.539 -1.051 1.00 98.50 169 VAL A N 1
ATOM 1411 C CA . VAL A 1 169 ? 5.537 6.879 0.216 1.00 98.50 169 VAL A CA 1
ATOM 1412 C C . VAL A 1 169 ? 6.328 6.326 1.399 1.00 98.50 169 VAL A C 1
ATOM 1414 O O . VAL A 1 169 ? 6.684 7.099 2.288 1.00 98.50 169 VAL A O 1
ATOM 1417 N N . SER A 1 170 ? 6.669 5.035 1.377 1.00 97.81 170 SER A N 1
ATOM 1418 C CA . SER A 1 170 ? 7.454 4.367 2.424 1.00 97.81 170 SER A CA 1
ATOM 1419 C C . SER A 1 170 ? 8.796 5.053 2.662 1.00 97.81 170 SER A C 1
ATOM 1421 O O . SER A 1 170 ? 9.226 5.212 3.801 1.00 97.81 170 SER A O 1
ATOM 1423 N N . TRP A 1 171 ? 9.431 5.558 1.606 1.00 97.44 171 TRP A N 1
ATOM 1424 C CA . TRP A 1 171 ? 10.695 6.292 1.676 1.00 97.44 171 TRP A CA 1
ATOM 1425 C C . TRP A 1 171 ? 10.558 7.777 2.029 1.00 97.44 171 TRP A C 1
ATOM 1427 O O . TRP A 1 171 ? 11.552 8.502 1.970 1.00 97.44 171 TRP A O 1
ATOM 1437 N N . ALA A 1 172 ? 9.360 8.237 2.396 1.00 97.19 172 ALA A N 1
ATOM 1438 C CA . ALA A 1 172 ? 9.061 9.628 2.720 1.00 97.19 172 ALA A CA 1
ATOM 1439 C C . ALA A 1 172 ? 9.305 10.632 1.562 1.00 97.19 172 ALA A C 1
ATOM 1441 O O . ALA A 1 172 ? 9.507 11.827 1.798 1.00 97.19 172 ALA A O 1
ATOM 1442 N N . ILE A 1 173 ? 9.240 10.184 0.303 1.00 97.62 173 ILE A N 1
ATOM 1443 C CA . ILE A 1 173 ? 9.463 11.019 -0.887 1.00 97.62 173 ILE A CA 1
ATOM 1444 C C . ILE A 1 173 ? 8.166 11.717 -1.318 1.00 97.62 173 ILE A C 1
ATOM 1446 O O . ILE A 1 173 ? 7.141 11.076 -1.556 1.00 97.62 173 ILE A O 1
ATOM 1450 N N . ARG A 1 174 ? 8.221 13.050 -1.456 1.00 97.56 174 ARG A N 1
ATOM 1451 C CA . ARG A 1 174 ? 7.072 13.942 -1.721 1.00 97.56 174 ARG A CA 1
ATOM 1452 C C . ARG A 1 174 ? 6.187 13.474 -2.880 1.00 97.56 174 ARG A C 1
ATOM 1454 O O . ARG A 1 174 ? 4.968 13.442 -2.734 1.00 97.56 174 ARG A O 1
ATOM 1461 N N . GLU A 1 175 ? 6.783 13.096 -4.005 1.00 98.19 175 GLU A N 1
ATOM 1462 C CA . GLU A 1 175 ? 6.071 12.680 -5.217 1.00 98.19 175 GLU A CA 1
ATOM 1463 C C . GLU A 1 175 ? 5.192 11.438 -4.980 1.00 98.19 175 GLU A C 1
ATOM 1465 O O . GLU A 1 175 ? 4.116 11.322 -5.569 1.00 98.19 175 GLU A O 1
ATOM 1470 N N . GLY A 1 176 ? 5.597 10.545 -4.067 1.00 98.31 176 GLY A N 1
ATOM 1471 C CA . GLY A 1 176 ? 4.786 9.401 -3.647 1.00 98.31 176 GLY A CA 1
ATOM 1472 C C . GLY A 1 176 ? 3.488 9.835 -2.967 1.00 98.31 176 GLY A C 1
ATOM 1473 O O . GLY A 1 176 ? 2.414 9.354 -3.318 1.00 98.31 176 GLY A O 1
ATOM 1474 N N . PHE A 1 177 ? 3.556 10.805 -2.051 1.00 98.50 177 PHE A N 1
ATOM 1475 C CA . PHE A 1 177 ? 2.375 11.341 -1.362 1.00 98.50 177 PHE A CA 1
ATOM 1476 C C . PHE A 1 177 ? 1.450 12.138 -2.288 1.00 98.50 177 PHE A C 1
ATOM 1478 O O . PHE A 1 177 ? 0.225 12.075 -2.162 1.00 98.50 177 PHE A O 1
ATOM 1485 N N . GLU A 1 178 ? 2.018 12.885 -3.235 1.00 98.06 178 GLU A N 1
ATOM 1486 C CA . GLU A 1 178 ? 1.247 13.595 -4.260 1.00 98.06 178 GLU A CA 1
ATOM 1487 C C . GLU A 1 178 ? 0.462 12.612 -5.128 1.00 98.06 178 GLU A C 1
ATOM 1489 O O . GLU A 1 178 ? -0.739 12.795 -5.356 1.00 98.06 178 GLU A O 1
ATOM 1494 N N . PHE A 1 179 ? 1.113 11.524 -5.545 1.00 98.19 179 PHE A N 1
ATOM 1495 C CA . PHE A 1 179 ? 0.449 10.469 -6.293 1.00 98.19 179 PHE A CA 1
ATOM 1496 C C . PHE A 1 179 ? -0.580 9.722 -5.439 1.00 98.19 179 PHE A C 1
ATOM 1498 O O . PHE A 1 179 ? -1.688 9.507 -5.920 1.00 98.19 179 PHE A O 1
ATOM 1505 N N . LEU A 1 180 ? -0.286 9.387 -4.178 1.00 98.25 180 LEU A N 1
ATOM 1506 C CA . LEU A 1 180 ? -1.251 8.784 -3.247 1.00 98.25 180 LEU A CA 1
ATOM 1507 C C . LEU A 1 180 ? -2.522 9.631 -3.148 1.00 98.25 180 LEU A C 1
ATOM 1509 O O . LEU A 1 180 ? -3.643 9.125 -3.248 1.00 98.25 180 LEU A O 1
ATOM 1513 N N . ASN A 1 181 ? -2.358 10.950 -3.030 1.00 96.88 181 ASN A N 1
ATOM 1514 C CA . ASN A 1 181 ? -3.491 11.856 -3.001 1.00 96.88 181 ASN A CA 1
ATOM 1515 C C . ASN A 1 181 ? -4.312 11.801 -4.289 1.00 96.88 181 ASN A C 1
ATOM 1517 O O . ASN A 1 181 ? -5.546 11.750 -4.215 1.00 96.88 181 ASN A O 1
ATOM 1521 N N . ARG A 1 182 ? -3.640 11.792 -5.444 1.00 96.12 182 ARG A N 1
ATOM 1522 C CA . ARG A 1 182 ? -4.270 11.653 -6.759 1.00 96.12 182 ARG A CA 1
ATOM 1523 C C . ARG A 1 182 ? -5.001 10.318 -6.898 1.00 96.12 182 ARG A C 1
ATOM 1525 O O . ARG A 1 182 ? -6.158 10.323 -7.306 1.00 96.12 182 ARG A O 1
ATOM 1532 N N . PHE A 1 183 ? -4.374 9.211 -6.501 1.00 96.88 183 PHE A N 1
ATOM 1533 C CA . PHE A 1 183 ? -4.932 7.859 -6.555 1.00 96.88 183 PHE A CA 1
ATOM 1534 C C . PHE A 1 183 ? -6.300 7.799 -5.871 1.00 96.88 183 PHE A C 1
ATOM 1536 O O . PHE A 1 183 ? -7.282 7.333 -6.458 1.00 96.88 183 PHE A O 1
ATOM 1543 N N . ILE A 1 184 ? -6.381 8.326 -4.643 1.00 96.00 184 ILE A N 1
ATOM 1544 C CA . ILE A 1 184 ? -7.623 8.331 -3.867 1.00 96.00 184 ILE A CA 1
ATOM 1545 C C . ILE A 1 184 ? -8.651 9.286 -4.495 1.00 96.00 184 ILE A C 1
ATOM 1547 O O . ILE A 1 184 ? -9.812 8.915 -4.663 1.00 96.00 184 ILE A O 1
ATOM 1551 N N . THR A 1 185 ? -8.248 10.505 -4.876 1.00 95.44 185 THR A N 1
ATOM 1552 C CA . THR A 1 185 ? -9.164 11.520 -5.438 1.00 95.44 185 THR A CA 1
ATOM 1553 C C . THR A 1 185 ? -9.784 11.064 -6.755 1.00 95.44 185 THR A C 1
ATOM 1555 O O . THR A 1 185 ? -10.979 11.237 -6.982 1.00 95.44 185 THR A O 1
ATOM 1558 N N . GLU A 1 186 ? -8.986 10.436 -7.611 1.00 94.81 186 GLU A N 1
ATOM 1559 C CA . GLU A 1 186 ? -9.422 9.926 -8.906 1.00 94.81 186 GLU A CA 1
ATOM 1560 C C . GLU A 1 186 ? -10.059 8.529 -8.828 1.00 94.81 186 GLU A C 1
ATOM 1562 O O . GLU A 1 186 ? -10.384 7.959 -9.875 1.00 94.81 186 GLU A O 1
ATOM 1567 N N . LYS A 1 187 ? -10.233 7.977 -7.618 1.00 94.06 187 LYS A N 1
ATOM 1568 C CA . LYS A 1 187 ? -10.872 6.680 -7.343 1.00 94.06 187 LYS A CA 1
ATOM 1569 C C . LYS A 1 187 ? -10.277 5.532 -8.160 1.00 94.06 187 LYS A C 1
ATOM 1571 O O . LYS A 1 187 ? -11.006 4.768 -8.791 1.00 94.06 187 LYS A O 1
ATOM 1576 N N . TRP A 1 188 ? -8.949 5.421 -8.174 1.00 94.19 188 TRP A N 1
ATOM 1577 C CA . TRP A 1 188 ? -8.257 4.390 -8.955 1.00 94.19 188 TRP A CA 1
ATOM 1578 C C . TRP A 1 188 ? -8.681 2.970 -8.573 1.00 94.19 188 TRP A C 1
ATOM 1580 O O . TRP A 1 188 ? -8.945 2.184 -9.474 1.00 94.19 188 TRP A O 1
ATOM 1590 N N . ALA A 1 189 ? -8.888 2.690 -7.283 1.00 91.44 189 ALA A N 1
ATOM 1591 C CA . ALA A 1 189 ? -9.394 1.402 -6.789 1.00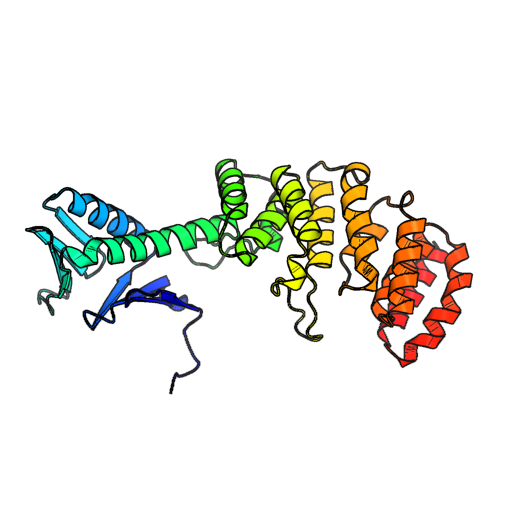 91.44 189 ALA A CA 1
ATOM 1592 C C . ALA A 1 189 ? -10.755 0.974 -7.384 1.00 91.44 189 ALA A C 1
ATOM 1594 O O . ALA A 1 189 ? -11.118 -0.192 -7.329 1.00 91.44 189 ALA A O 1
ATOM 1595 N N . GLY A 1 190 ? -11.534 1.905 -7.953 1.00 88.50 190 GLY A N 1
ATOM 1596 C CA . GLY A 1 190 ? -12.783 1.587 -8.654 1.00 88.50 190 GLY A CA 1
ATOM 1597 C C . GLY A 1 190 ? -12.616 1.306 -10.152 1.00 88.50 190 GLY A C 1
ATOM 1598 O O . GLY A 1 190 ? -13.600 0.990 -10.817 1.00 88.50 190 GLY A O 1
ATOM 1599 N N . LYS A 1 191 ? -11.412 1.482 -10.710 1.00 88.25 191 LYS A N 1
ATOM 1600 C CA . LYS A 1 191 ? -11.125 1.344 -12.150 1.00 88.25 191 LYS A CA 1
ATOM 1601 C C . LYS A 1 191 ? -10.481 0.005 -12.499 1.00 88.25 191 LYS A C 1
ATOM 1603 O O . LYS A 1 191 ? -10.613 -0.443 -13.633 1.00 88.25 191 LYS A O 1
ATOM 1608 N N . GLU A 1 192 ? -9.769 -0.592 -11.554 1.00 88.69 192 GLU A N 1
ATOM 1609 C CA . GLU A 1 192 ? -9.083 -1.878 -11.665 1.00 88.69 192 GLU A CA 1
ATOM 1610 C C . GLU A 1 192 ? -8.728 -2.380 -10.263 1.00 88.69 192 GLU A C 1
ATOM 1612 O O . GLU A 1 192 ? -8.831 -1.618 -9.299 1.00 88.69 192 GLU A O 1
ATOM 1617 N N . SER A 1 193 ? -8.305 -3.642 -10.169 1.00 87.44 193 SER A N 1
ATOM 1618 C CA . SER A 1 193 ? -7.834 -4.211 -8.910 1.00 87.44 193 SER A CA 1
ATOM 1619 C C . SER A 1 193 ? -6.310 -4.153 -8.809 1.00 87.44 193 SER A C 1
ATOM 1621 O O . SER A 1 193 ? -5.621 -4.478 -9.777 1.00 87.44 193 SER A O 1
ATOM 1623 N N . PHE A 1 194 ? -5.808 -3.753 -7.642 1.00 91.00 194 PHE A N 1
ATOM 1624 C CA . PHE A 1 194 ? -4.386 -3.610 -7.333 1.00 91.00 194 PHE A CA 1
ATOM 1625 C C . PHE A 1 194 ? -3.928 -4.673 -6.337 1.00 91.00 194 PHE A C 1
ATOM 1627 O O . PHE A 1 194 ? -2.948 -5.360 -6.598 1.00 91.00 194 PHE A O 1
ATOM 1634 N N . GLU A 1 195 ? -4.660 -4.860 -5.238 1.00 90.56 195 GLU A N 1
ATOM 1635 C CA . GLU A 1 195 ? -4.319 -5.820 -4.183 1.00 90.56 195 GLU A CA 1
ATOM 1636 C C . GLU A 1 195 ? -5.492 -6.783 -3.942 1.00 90.56 195 GLU A C 1
ATOM 1638 O O . GLU A 1 195 ? -6.133 -6.756 -2.885 1.00 90.56 195 GLU A O 1
ATOM 1643 N N . PRO A 1 196 ? -5.836 -7.635 -4.932 1.00 87.94 196 PRO A N 1
ATOM 1644 C CA . PRO A 1 196 ? -6.970 -8.541 -4.823 1.00 87.94 196 PRO A CA 1
ATOM 1645 C C . PRO A 1 196 ? -6.766 -9.537 -3.678 1.00 87.94 196 PRO A C 1
ATOM 1647 O O . PRO A 1 196 ? -5.875 -10.393 -3.698 1.00 87.94 196 PRO A O 1
ATOM 1650 N N . HIS A 1 197 ? -7.653 -9.475 -2.693 1.00 84.69 197 HIS A N 1
ATOM 1651 C CA . HIS A 1 197 ? -7.656 -10.380 -1.565 1.00 84.69 197 HIS A CA 1
ATOM 1652 C C . HIS A 1 197 ? -8.097 -11.782 -2.006 1.00 84.69 197 HIS A C 1
ATOM 1654 O O . HIS A 1 197 ? -9.242 -12.012 -2.412 1.00 84.69 197 HIS A O 1
ATOM 1660 N N . ARG A 1 198 ? -7.191 -12.756 -1.857 1.00 76.69 198 ARG A N 1
ATOM 1661 C CA . ARG A 1 198 ? -7.325 -14.127 -2.391 1.00 76.69 198 ARG A CA 1
ATOM 1662 C C . ARG A 1 198 ? -8.587 -14.867 -1.944 1.00 76.69 198 ARG A C 1
ATOM 1664 O O . ARG A 1 198 ? -9.060 -15.736 -2.669 1.00 76.69 198 ARG A O 1
ATOM 1671 N N . LEU A 1 199 ? -9.102 -14.561 -0.751 1.00 76.94 199 LEU A N 1
ATOM 1672 C CA . LEU A 1 199 ? -10.229 -15.286 -0.147 1.00 76.94 199 LEU A CA 1
ATOM 1673 C C . LEU A 1 199 ? -11.574 -14.562 -0.245 1.00 76.94 199 LEU A C 1
ATOM 1675 O O . LEU A 1 199 ? -12.609 -15.217 -0.175 1.00 76.94 199 LEU A O 1
ATOM 1679 N N . TYR A 1 200 ? -11.576 -13.234 -0.378 1.00 76.81 200 TYR A N 1
ATOM 1680 C CA . TYR A 1 200 ? -12.793 -12.429 -0.189 1.00 76.81 200 TYR A CA 1
ATOM 1681 C C . TYR A 1 200 ? -13.264 -11.749 -1.474 1.00 76.81 200 TYR A C 1
ATOM 1683 O O . TYR A 1 200 ? -14.366 -11.213 -1.500 1.00 76.81 200 TYR A O 1
ATOM 1691 N N . GLY A 1 201 ? -12.468 -11.792 -2.552 1.00 79.50 201 GLY A N 1
ATOM 1692 C CA . GLY A 1 201 ? -12.819 -11.137 -3.816 1.00 79.50 201 GLY A CA 1
ATOM 1693 C C . GLY A 1 201 ? -12.924 -9.612 -3.701 1.00 79.50 201 GLY A C 1
ATOM 1694 O O . GLY A 1 201 ? -13.507 -8.976 -4.574 1.00 79.50 201 GLY A O 1
ATOM 1695 N N . GLU A 1 202 ? -12.384 -9.045 -2.623 1.00 89.62 202 GLU A N 1
ATOM 1696 C CA . GLU A 1 202 ? -12.274 -7.609 -2.386 1.00 89.62 202 GLU A CA 1
ATOM 1697 C C . GLU A 1 202 ? -10.836 -7.146 -2.630 1.00 89.62 202 GLU A C 1
ATOM 1699 O O . GLU A 1 202 ? -9.934 -7.965 -2.785 1.00 89.62 202 GLU A O 1
ATOM 1704 N N . ASP A 1 203 ? -10.618 -5.836 -2.667 1.00 92.19 203 ASP A N 1
ATOM 1705 C CA . ASP A 1 203 ? -9.305 -5.245 -2.904 1.00 92.19 203 ASP A CA 1
ATOM 1706 C C . ASP A 1 203 ? -8.777 -4.572 -1.631 1.00 92.19 203 ASP A C 1
ATOM 1708 O O . ASP A 1 203 ? -9.435 -3.681 -1.089 1.00 92.19 203 ASP A O 1
ATOM 1712 N N . ASN A 1 204 ? -7.602 -4.999 -1.160 1.00 94.56 204 ASN A N 1
ATOM 1713 C CA . ASN A 1 204 ? -6.962 -4.515 0.067 1.00 94.56 204 ASN A CA 1
ATOM 1714 C C . ASN A 1 204 ? -6.075 -3.275 -0.154 1.00 94.56 204 ASN A C 1
ATOM 1716 O O . ASN A 1 204 ? -5.300 -2.884 0.718 1.00 94.56 204 ASN A O 1
ATOM 1720 N N . VAL A 1 205 ? -6.173 -2.642 -1.326 1.00 96.06 205 VAL A N 1
ATOM 1721 C CA . VAL A 1 205 ? -5.277 -1.570 -1.779 1.00 96.06 205 VAL A CA 1
ATOM 1722 C C . VAL A 1 205 ? -5.072 -0.446 -0.763 1.00 96.06 205 VAL A C 1
ATOM 1724 O O . VAL A 1 205 ? -3.956 0.051 -0.614 1.00 96.06 205 VAL A O 1
ATOM 1727 N N . TYR A 1 206 ? -6.129 -0.034 -0.060 1.00 97.50 206 TYR A N 1
ATOM 1728 C CA . TYR A 1 206 ? -6.067 1.072 0.897 1.00 97.50 206 TYR A CA 1
ATOM 1729 C C . TYR A 1 206 ? -5.420 0.688 2.229 1.00 97.50 206 TYR A C 1
ATOM 1731 O O . TYR A 1 206 ? -4.848 1.553 2.891 1.00 97.50 206 TYR A O 1
ATOM 1739 N N . ASP A 1 207 ? -5.480 -0.584 2.611 1.00 97.06 207 ASP A N 1
ATOM 1740 C CA . ASP A 1 207 ? -4.807 -1.082 3.808 1.00 97.06 207 ASP A CA 1
ATOM 1741 C C . ASP A 1 207 ? -3.300 -1.203 3.558 1.00 97.06 207 ASP A C 1
ATOM 1743 O O . ASP A 1 207 ? -2.508 -0.669 4.326 1.00 97.06 207 ASP A O 1
ATOM 1747 N N . VAL A 1 208 ? -2.899 -1.713 2.388 1.00 96.69 208 VAL A N 1
ATOM 1748 C CA . VAL A 1 208 ? -1.484 -1.738 1.970 1.00 96.69 208 VAL A CA 1
ATOM 1749 C C . VAL A 1 208 ? -0.884 -0.323 1.924 1.00 96.69 208 VAL A C 1
ATOM 1751 O O . VAL A 1 208 ? 0.271 -0.106 2.298 1.00 96.69 208 VAL A O 1
ATOM 1754 N N . MET A 1 209 ? -1.676 0.686 1.538 1.00 98.00 209 MET A N 1
ATOM 1755 C CA . MET A 1 209 ? -1.261 2.092 1.643 1.00 98.00 209 MET A CA 1
ATOM 1756 C C . MET A 1 209 ? -1.046 2.541 3.095 1.00 98.00 209 MET A C 1
ATOM 1758 O O . MET A 1 209 ? -0.157 3.356 3.345 1.00 98.00 209 MET A O 1
ATOM 1762 N N . ALA A 1 210 ? -1.827 2.036 4.054 1.00 98.12 210 ALA A N 1
ATOM 1763 C CA . ALA A 1 210 ? -1.629 2.325 5.473 1.00 98.12 210 ALA A CA 1
ATOM 1764 C C . ALA A 1 210 ? -0.285 1.779 5.976 1.00 98.12 210 ALA A C 1
ATOM 1766 O O . ALA A 1 210 ? 0.405 2.478 6.721 1.00 98.12 210 ALA A O 1
ATOM 1767 N N . ASN A 1 211 ? 0.140 0.601 5.507 1.00 97.69 211 ASN A N 1
ATOM 1768 C CA . ASN A 1 211 ? 1.471 0.073 5.809 1.00 97.69 211 ASN A CA 1
ATOM 1769 C C . ASN A 1 211 ? 2.589 0.943 5.210 1.00 97.69 211 ASN A C 1
ATOM 1771 O O . ASN A 1 211 ? 3.551 1.278 5.896 1.00 97.69 211 ASN A O 1
ATOM 1775 N N . ALA A 1 212 ? 2.442 1.413 3.968 1.00 98.12 212 ALA A N 1
ATOM 1776 C CA . ALA A 1 212 ? 3.426 2.332 3.388 1.00 98.12 212 ALA A CA 1
ATOM 1777 C C . ALA A 1 212 ? 3.554 3.637 4.206 1.00 98.12 212 ALA A C 1
ATOM 1779 O O . ALA A 1 212 ? 4.656 4.124 4.467 1.00 98.12 212 ALA A O 1
ATOM 1780 N N . LEU A 1 213 ? 2.430 4.180 4.690 1.00 98.50 213 LEU A N 1
ATOM 1781 C CA . LEU A 1 213 ? 2.426 5.326 5.607 1.00 98.50 213 LEU A CA 1
ATOM 1782 C C . LEU A 1 213 ? 3.084 4.980 6.953 1.00 98.50 213 LEU A C 1
ATOM 1784 O O . LEU A 1 213 ? 3.818 5.804 7.499 1.00 98.50 213 LEU A O 1
ATOM 1788 N N . TYR A 1 214 ? 2.863 3.774 7.485 1.00 97.81 214 TYR A N 1
ATOM 1789 C CA . TYR A 1 214 ? 3.535 3.292 8.695 1.00 97.81 214 TYR A CA 1
ATOM 1790 C C . TYR A 1 214 ? 5.055 3.290 8.510 1.00 97.81 214 TYR A C 1
ATOM 1792 O O . TYR A 1 214 ? 5.776 3.866 9.330 1.00 97.81 214 TYR A O 1
ATOM 1800 N N . ILE A 1 215 ? 5.542 2.735 7.397 1.00 97.19 215 ILE A N 1
ATOM 1801 C CA . ILE A 1 215 ? 6.971 2.682 7.068 1.00 97.19 215 ILE A CA 1
ATOM 1802 C C . ILE A 1 215 ? 7.563 4.091 6.913 1.00 97.19 215 ILE A C 1
ATOM 1804 O O . ILE A 1 215 ? 8.675 4.352 7.380 1.00 97.19 215 ILE A O 1
ATOM 1808 N N . ALA A 1 216 ? 6.806 5.036 6.346 1.00 97.69 216 ALA A N 1
ATOM 1809 C CA . ALA A 1 216 ? 7.235 6.428 6.196 1.00 97.69 216 ALA A CA 1
ATOM 1810 C C . ALA A 1 216 ? 7.628 7.092 7.529 1.00 97.69 216 ALA A C 1
ATOM 1812 O O . ALA A 1 216 ? 8.503 7.961 7.548 1.00 97.69 216 ALA A O 1
ATOM 1813 N N . THR A 1 217 ? 7.041 6.658 8.652 1.00 96.94 217 THR A N 1
ATOM 1814 C CA . THR A 1 217 ? 7.401 7.182 9.982 1.00 96.94 217 THR A CA 1
ATOM 1815 C C . THR A 1 217 ? 8.829 6.838 10.402 1.00 96.94 217 THR A C 1
ATOM 1817 O O . THR A 1 217 ? 9.480 7.627 11.082 1.00 96.94 217 THR A O 1
ATOM 1820 N N . PHE A 1 218 ? 9.364 5.700 9.950 1.00 94.75 218 PHE A N 1
ATOM 1821 C CA . PHE A 1 218 ? 10.770 5.344 10.165 1.00 94.75 218 PHE A CA 1
ATOM 1822 C C . PHE A 1 218 ? 11.712 6.108 9.228 1.00 94.75 218 PHE A C 1
ATOM 1824 O O . PHE A 1 218 ? 12.914 6.162 9.466 1.00 94.75 218 PHE A O 1
ATOM 1831 N N . ASN A 1 219 ? 11.163 6.741 8.189 1.00 94.62 219 ASN A N 1
ATOM 1832 C CA . ASN A 1 219 ? 11.891 7.503 7.179 1.00 94.62 219 ASN A CA 1
ATOM 1833 C C . ASN A 1 219 ? 11.749 9.026 7.360 1.00 94.62 219 ASN A C 1
ATOM 1835 O O . ASN A 1 219 ? 11.977 9.792 6.427 1.00 94.62 219 ASN A O 1
ATOM 1839 N N . GLY A 1 220 ? 11.407 9.473 8.573 1.00 92.44 220 GLY A N 1
ATOM 1840 C CA . GLY A 1 220 ? 11.452 10.883 8.967 1.00 92.44 220 GLY A CA 1
ATOM 1841 C C . GLY A 1 220 ? 10.127 11.638 8.879 1.00 92.44 220 GLY A C 1
ATOM 1842 O O . GLY A 1 220 ? 10.116 12.830 9.180 1.00 92.44 220 GLY A O 1
ATOM 1843 N N . LYS A 1 221 ? 9.018 10.983 8.508 1.00 96.88 221 LYS A N 1
ATOM 1844 C CA . LYS A 1 221 ? 7.681 11.586 8.625 1.00 96.88 221 LYS A CA 1
ATOM 1845 C C . LYS A 1 221 ? 7.175 11.514 10.058 1.00 96.88 221 LYS A C 1
ATOM 1847 O O . LYS A 1 221 ? 7.225 10.455 10.677 1.00 96.88 221 LYS A O 1
ATOM 1852 N N . THR A 1 222 ? 6.635 12.615 10.566 1.00 96.56 222 THR A N 1
ATOM 1853 C CA . THR A 1 222 ? 5.917 12.594 11.846 1.00 96.56 222 THR A CA 1
ATOM 1854 C C . THR A 1 222 ? 4.498 12.065 11.667 1.00 96.56 222 THR A C 1
ATOM 1856 O O . THR A 1 222 ? 3.921 12.139 10.580 1.00 96.56 222 THR A O 1
ATOM 1859 N N . GLU A 1 223 ? 3.887 11.569 12.741 1.00 93.56 223 GLU A N 1
ATOM 1860 C CA . GLU A 1 223 ? 2.487 11.141 12.727 1.00 93.56 223 GLU A CA 1
ATOM 1861 C C . GLU A 1 223 ? 1.561 12.281 12.274 1.00 93.56 223 GLU A C 1
ATOM 1863 O O . GLU A 1 223 ? 0.655 12.063 11.469 1.00 93.56 223 GLU A O 1
ATOM 1868 N N . GLN A 1 224 ? 1.832 13.517 12.713 1.00 96.88 224 GLN A N 1
ATOM 1869 C CA . GLN A 1 224 ? 1.012 14.682 12.377 1.00 96.88 224 GLN A CA 1
ATOM 1870 C C . GLN A 1 224 ? 1.052 15.014 10.881 1.00 96.88 224 GLN A C 1
ATOM 1872 O O . GLN A 1 224 ? 0.033 15.419 10.319 1.00 96.88 224 GLN A O 1
ATOM 1877 N N . GLU A 1 225 ? 2.196 14.817 10.217 1.00 97.75 225 GLU A N 1
ATOM 1878 C CA . GLU A 1 225 ? 2.297 14.959 8.759 1.00 97.75 225 GLU A CA 1
ATOM 1879 C C . GLU A 1 225 ? 1.455 13.914 8.012 1.00 97.75 225 GLU A C 1
ATOM 1881 O O . GLU A 1 225 ? 1.028 14.158 6.880 1.00 97.75 225 GLU A O 1
ATOM 1886 N N . LEU A 1 226 ? 1.201 12.760 8.635 1.00 98.19 226 LEU A N 1
ATOM 1887 C CA . LEU A 1 226 ? 0.462 11.652 8.036 1.00 98.19 226 LEU A CA 1
ATOM 1888 C C . LEU A 1 226 ? -1.047 11.697 8.316 1.00 98.19 226 LEU A C 1
ATOM 1890 O O . LEU A 1 226 ? -1.817 11.088 7.570 1.00 98.19 226 LEU A O 1
ATOM 1894 N N . TYR A 1 227 ? -1.501 12.460 9.317 1.00 97.88 227 TYR A N 1
ATOM 1895 C CA . TYR A 1 227 ? -2.924 12.584 9.668 1.00 97.88 227 TYR A CA 1
ATOM 1896 C C . TYR A 1 227 ? -3.861 12.875 8.488 1.00 97.88 227 TYR A C 1
ATOM 1898 O O . TYR A 1 227 ? -4.915 12.238 8.427 1.00 97.88 227 TYR A O 1
ATOM 1906 N N . PRO A 1 228 ? -3.534 13.766 7.526 1.00 97.56 228 PRO A N 1
ATOM 1907 C CA . PRO A 1 228 ? -4.413 14.001 6.384 1.00 97.56 228 PRO A CA 1
ATOM 1908 C C . PRO A 1 228 ? -4.662 12.736 5.554 1.00 97.56 228 PRO A C 1
ATOM 1910 O O . PRO A 1 228 ? -5.770 12.537 5.066 1.00 97.56 228 PRO A O 1
ATOM 1913 N N . TYR A 1 229 ? -3.662 11.864 5.418 1.00 98.06 229 TYR A N 1
ATOM 1914 C CA . TYR A 1 229 ? -3.778 10.615 4.664 1.00 98.06 229 TYR A CA 1
ATOM 1915 C C . TYR A 1 229 ? -4.559 9.570 5.457 1.00 98.06 229 TYR A C 1
ATOM 1917 O O . TYR A 1 229 ? -5.501 8.988 4.926 1.00 98.06 229 TYR A O 1
ATOM 1925 N N . ILE A 1 230 ? -4.245 9.406 6.746 1.00 98.38 230 ILE A N 1
ATOM 1926 C CA . ILE A 1 230 ? -4.967 8.489 7.641 1.00 98.38 230 ILE A CA 1
ATOM 1927 C C . ILE A 1 230 ? -6.451 8.850 7.717 1.00 98.38 230 ILE A C 1
ATOM 1929 O O . ILE A 1 230 ? -7.302 7.974 7.601 1.00 98.38 230 ILE A O 1
ATOM 1933 N N . LYS A 1 231 ? -6.783 10.142 7.803 1.00 98.12 231 LYS A N 1
ATOM 1934 C CA . LYS A 1 231 ? -8.170 10.616 7.773 1.00 98.12 231 LYS A CA 1
ATOM 1935 C C . LYS A 1 231 ? -8.907 10.193 6.500 1.00 98.12 231 LYS A C 1
ATOM 1937 O O . LYS A 1 231 ? -10.031 9.715 6.584 1.00 98.12 231 LYS A O 1
ATOM 1942 N N . ARG A 1 232 ? -8.261 10.279 5.332 1.00 97.62 232 ARG A N 1
ATOM 1943 C CA . ARG A 1 232 ? -8.859 9.807 4.070 1.00 97.62 232 ARG A CA 1
ATOM 1944 C C . ARG A 1 232 ? -9.083 8.296 4.058 1.00 97.62 232 ARG A C 1
ATOM 1946 O O . ARG A 1 232 ? -10.085 7.851 3.508 1.00 97.62 232 ARG A O 1
ATOM 1953 N N . LEU A 1 233 ? -8.177 7.512 4.645 1.00 98.38 233 LEU A N 1
ATOM 1954 C CA . LEU A 1 233 ? -8.364 6.063 4.774 1.00 98.38 233 LEU A CA 1
ATOM 1955 C C . LEU A 1 233 ? -9.536 5.741 5.715 1.00 98.38 233 LEU A C 1
ATOM 1957 O O . LEU A 1 233 ? -10.373 4.908 5.377 1.00 98.38 233 LEU A O 1
ATOM 1961 N N . LEU A 1 234 ? -9.662 6.465 6.832 1.00 98.62 234 LEU A N 1
ATOM 1962 C CA . LEU A 1 234 ? -10.798 6.358 7.755 1.00 98.62 234 LEU A CA 1
ATOM 1963 C C . LEU A 1 234 ? -12.137 6.712 7.081 1.00 98.62 234 LEU A C 1
ATOM 1965 O O . LEU A 1 234 ? -13.120 5.996 7.266 1.00 98.62 234 LEU A O 1
ATOM 1969 N N . ASP A 1 235 ? -12.172 7.745 6.232 1.00 97.94 235 ASP A N 1
ATOM 1970 C CA . ASP A 1 235 ? -13.368 8.115 5.456 1.00 97.94 235 ASP A CA 1
ATOM 1971 C C . ASP A 1 235 ? -13.809 6.995 4.488 1.00 97.94 235 ASP A C 1
ATOM 1973 O O . ASP A 1 235 ? -15.001 6.803 4.226 1.00 97.94 235 ASP A O 1
ATOM 1977 N N . LEU A 1 236 ? -12.850 6.229 3.959 1.00 97.56 236 LEU A N 1
ATOM 1978 C CA . LEU A 1 236 ? -13.090 5.102 3.052 1.00 97.56 236 LEU A CA 1
ATOM 1979 C C . LEU A 1 236 ? -13.407 3.793 3.778 1.00 97.56 236 LEU A C 1
ATOM 1981 O O . LEU A 1 236 ? -13.970 2.885 3.158 1.00 97.56 236 LEU A O 1
ATOM 1985 N N . TYR A 1 237 ? -13.078 3.700 5.066 1.00 98.31 237 TYR A N 1
ATOM 1986 C CA . TYR A 1 237 ? -13.099 2.469 5.851 1.00 98.31 237 TYR A CA 1
ATOM 1987 C C . TYR A 1 237 ? -14.459 1.778 5.857 1.00 98.31 237 TYR A C 1
ATOM 1989 O O . TYR A 1 237 ? -14.542 0.568 5.742 1.00 98.31 237 TYR A O 1
ATOM 1997 N N . GLY A 1 238 ? -15.562 2.522 5.918 1.00 96.81 238 GLY A N 1
ATOM 1998 C CA . GLY A 1 238 ? -16.888 1.899 5.886 1.00 96.81 238 GLY A CA 1
ATOM 1999 C C . GLY A 1 238 ? -17.237 1.243 4.545 1.00 96.81 238 GLY A C 1
ATOM 2000 O O . GLY A 1 238 ? -18.079 0.348 4.501 1.00 96.81 238 GLY A O 1
ATOM 2001 N N . ASN A 1 239 ? -16.638 1.689 3.439 1.00 95.56 239 ASN A N 1
ATOM 2002 C CA . ASN A 1 239 ? -17.059 1.325 2.081 1.00 95.56 239 ASN A CA 1
ATOM 2003 C C . ASN A 1 239 ? -16.059 0.420 1.352 1.00 95.56 239 ASN A C 1
ATOM 2005 O O . ASN A 1 239 ? -16.460 -0.311 0.447 1.00 95.56 239 ASN A O 1
ATOM 2009 N N . SER A 1 240 ? -14.793 0.443 1.758 1.00 95.69 240 SER A N 1
ATOM 2010 C CA . SER A 1 240 ? -13.712 -0.332 1.142 1.00 95.69 240 SER A CA 1
ATOM 2011 C C . SER A 1 240 ? -13.236 -1.436 2.080 1.00 95.69 240 SER A C 1
ATOM 2013 O O . SER A 1 240 ? -13.509 -1.388 3.280 1.00 95.69 240 SER A O 1
ATOM 2015 N N . PHE A 1 241 ? -12.546 -2.431 1.534 1.00 95.44 241 PHE A N 1
ATOM 2016 C CA . PHE A 1 241 ? -11.969 -3.515 2.318 1.00 95.44 241 PHE A CA 1
ATOM 2017 C C . PHE A 1 241 ? -10.638 -3.088 2.946 1.00 95.44 241 PHE A C 1
ATOM 2019 O O . PHE A 1 241 ? -9.826 -2.429 2.297 1.00 95.44 241 PHE A O 1
ATOM 2026 N N . PHE A 1 242 ? -10.461 -3.445 4.216 1.00 96.81 242 PHE A N 1
ATOM 2027 C CA . PHE A 1 242 ? -9.235 -3.279 4.989 1.00 96.81 242 PHE A CA 1
ATOM 2028 C C . PHE A 1 242 ? -8.997 -4.541 5.817 1.00 96.81 242 PHE A C 1
ATOM 2030 O O . PHE A 1 242 ? -9.944 -5.080 6.399 1.00 96.81 242 PHE A O 1
ATOM 2037 N N . GLU A 1 243 ? -7.746 -4.989 5.900 1.00 91.88 243 GLU A N 1
ATOM 2038 C CA . GLU A 1 243 ? -7.388 -6.206 6.619 1.00 91.88 243 GLU A CA 1
ATOM 2039 C C . GLU A 1 243 ? -6.792 -5.943 8.003 1.00 91.88 243 GLU A C 1
ATOM 2041 O O . GLU A 1 243 ? -7.374 -6.392 8.979 1.00 91.88 243 GLU A O 1
ATOM 2046 N N . SER A 1 244 ? -5.669 -5.250 8.159 1.00 93.00 244 SER A N 1
ATOM 2047 C CA . SER A 1 244 ? -5.126 -4.956 9.497 1.00 93.00 244 SER A CA 1
ATOM 2048 C C . SER A 1 244 ? -4.087 -3.847 9.561 1.00 93.00 244 SER A C 1
ATOM 2050 O O . SER A 1 244 ? -3.828 -3.353 10.660 1.00 93.00 244 SER A O 1
ATOM 2052 N N . ASP A 1 245 ? -3.513 -3.421 8.442 1.00 97.56 245 ASP A N 1
ATOM 2053 C CA . ASP A 1 245 ? -2.399 -2.471 8.440 1.00 97.56 245 ASP A CA 1
ATOM 2054 C C . ASP A 1 245 ? -2.823 -1.099 8.980 1.00 97.56 245 ASP A C 1
ATOM 2056 O O . ASP A 1 245 ? -2.091 -0.468 9.748 1.00 97.56 245 ASP A O 1
ATOM 2060 N N . LEU A 1 246 ? -4.047 -0.648 8.677 1.00 98.44 246 LEU A N 1
ATOM 2061 C CA . LEU A 1 246 ? -4.578 0.584 9.263 1.00 98.44 246 LEU A CA 1
ATOM 2062 C C . LEU A 1 246 ? -4.768 0.457 10.781 1.00 98.44 246 LEU A C 1
ATOM 2064 O O . LEU A 1 246 ? -4.443 1.385 11.523 1.00 98.44 246 LEU A O 1
ATOM 2068 N N . LYS A 1 247 ? -5.261 -0.689 11.265 1.00 98.44 247 LYS A N 1
ATOM 2069 C CA . LYS A 1 247 ? -5.376 -0.955 12.709 1.00 98.44 247 LYS A CA 1
ATOM 2070 C C . LYS A 1 247 ? -3.995 -0.922 13.363 1.00 98.44 247 LYS A C 1
ATOM 2072 O O . LYS A 1 247 ? -3.837 -0.311 14.419 1.00 98.44 247 LYS A O 1
ATOM 2077 N N . GLU A 1 248 ? -3.004 -1.556 12.744 1.00 97.94 248 GLU A N 1
ATOM 2078 C CA . GLU A 1 248 ? -1.632 -1.586 13.244 1.00 97.94 248 GLU A CA 1
ATOM 2079 C C . GLU A 1 248 ? -1.022 -0.184 13.318 1.00 97.94 248 GLU A C 1
ATOM 2081 O O . GLU A 1 248 ? -0.463 0.178 14.358 1.00 97.94 248 GLU A O 1
ATOM 2086 N N . PHE A 1 249 ? -1.196 0.630 12.270 1.00 98.19 249 PHE A N 1
ATOM 2087 C CA . PHE A 1 249 ? -0.784 2.033 12.273 1.00 98.19 249 PHE A CA 1
ATOM 2088 C C . PHE A 1 249 ? -1.377 2.765 13.482 1.00 98.19 249 PHE A C 1
ATOM 2090 O O . PHE A 1 249 ? -0.642 3.370 14.261 1.00 98.19 249 PHE A O 1
ATOM 2097 N N . LEU A 1 250 ? -2.696 2.673 13.674 1.00 98.38 250 LEU A N 1
ATOM 2098 C CA . LEU A 1 250 ? -3.407 3.396 14.729 1.00 98.38 250 LEU A CA 1
ATOM 2099 C C . LEU A 1 250 ? -3.048 2.913 16.146 1.00 98.38 250 LEU A C 1
ATOM 2101 O O . LEU A 1 250 ? -3.055 3.709 17.075 1.00 98.38 250 LEU A O 1
ATOM 2105 N N . LEU A 1 251 ? -2.710 1.635 16.341 1.00 97.50 251 LEU A N 1
ATOM 2106 C CA . LEU A 1 251 ? -2.274 1.126 17.651 1.00 97.50 251 LEU A CA 1
ATOM 2107 C C . LEU A 1 251 ? -0.826 1.496 17.987 1.00 97.50 251 LEU A C 1
ATOM 2109 O O . LEU A 1 251 ? -0.480 1.625 19.161 1.00 97.50 251 LEU A O 1
ATOM 2113 N N . LYS A 1 252 ? 0.041 1.608 16.976 1.00 96.94 252 LYS A N 1
ATOM 2114 C CA . LYS A 1 252 ? 1.480 1.838 17.174 1.00 96.94 252 LYS A CA 1
ATOM 2115 C C . LYS A 1 252 ? 1.885 3.309 17.096 1.00 96.94 252 LYS A C 1
ATOM 2117 O O . LYS A 1 252 ? 3.003 3.636 17.496 1.00 96.94 252 LYS A O 1
ATOM 2122 N N . LYS A 1 253 ? 1.027 4.175 16.557 1.00 95.50 253 LYS A N 1
ATOM 2123 C CA . LYS A 1 253 ? 1.278 5.609 16.364 1.00 95.50 253 LYS A CA 1
ATOM 2124 C C . LYS A 1 253 ? 0.306 6.440 17.187 1.00 95.50 253 LYS A C 1
ATOM 2126 O O . LYS A 1 253 ? -0.838 6.042 17.400 1.00 95.50 253 LYS A O 1
ATOM 2131 N N . ASP A 1 254 ? 0.745 7.612 17.644 1.00 92.75 254 ASP A N 1
ATOM 2132 C CA . ASP A 1 254 ? -0.158 8.534 18.332 1.00 92.75 254 ASP A CA 1
ATOM 2133 C C . ASP A 1 254 ? -1.109 9.160 17.311 1.00 92.75 254 ASP A C 1
ATOM 2135 O O . ASP A 1 254 ? -0.751 10.081 16.589 1.00 92.75 254 ASP A O 1
ATOM 2139 N N . CYS A 1 255 ? -2.321 8.618 17.229 1.00 95.81 255 CYS A N 1
ATOM 2140 C CA . CYS A 1 255 ? -3.419 9.129 16.417 1.00 95.81 255 CYS A CA 1
ATOM 2141 C C . CYS A 1 255 ? -4.590 9.579 17.293 1.00 95.81 255 CYS A C 1
ATOM 2143 O O . CYS A 1 255 ? -5.713 9.706 16.801 1.00 95.81 255 CYS A O 1
ATOM 2145 N N . ARG A 1 256 ? -4.353 9.871 18.582 1.00 96.06 256 ARG A N 1
ATOM 2146 C CA . ARG A 1 256 ? -5.397 10.366 19.489 1.00 96.06 256 ARG A CA 1
ATOM 2147 C C . ARG A 1 256 ? -6.146 11.595 18.947 1.00 96.06 256 ARG A C 1
ATOM 2149 O O . ARG A 1 256 ? -7.359 11.664 19.150 1.00 96.06 256 ARG A O 1
ATOM 2156 N N . PRO A 1 257 ? -5.514 12.546 18.224 1.00 97.62 257 PRO A N 1
ATOM 2157 C CA . PRO A 1 257 ? -6.239 13.656 17.601 1.00 97.62 257 PRO A CA 1
ATOM 2158 C C . PRO A 1 257 ? -7.305 13.237 16.577 1.00 97.62 257 PRO A C 1
ATOM 2160 O O . PRO A 1 257 ? -8.201 14.028 16.302 1.00 97.62 257 PRO A O 1
ATOM 2163 N N . LEU A 1 258 ? -7.227 12.014 16.039 1.00 98.12 258 LEU A N 1
ATOM 2164 C CA . LEU A 1 258 ? -8.172 11.446 15.072 1.00 98.12 258 LEU A CA 1
ATOM 2165 C C . LEU A 1 258 ? -9.249 10.569 15.730 1.00 98.12 258 LEU A C 1
ATOM 2167 O O . LEU A 1 258 ? -9.967 9.858 15.033 1.00 98.12 258 LEU A O 1
ATOM 2171 N N . PHE A 1 259 ? -9.374 10.581 17.062 1.00 98.25 259 PHE A N 1
ATOM 2172 C CA . PHE A 1 259 ? -10.282 9.692 17.798 1.00 98.25 259 PHE A CA 1
ATOM 2173 C C . PHE A 1 259 ? -11.717 9.693 17.248 1.00 98.25 259 PHE A C 1
ATOM 2175 O O . PHE A 1 259 ? -12.307 8.633 17.046 1.00 98.25 259 PHE A O 1
ATOM 2182 N N . ARG A 1 260 ? -12.269 10.879 16.953 1.00 98.12 260 ARG A N 1
ATOM 2183 C CA . ARG A 1 260 ? -13.638 11.009 16.427 1.00 98.12 260 ARG A CA 1
ATOM 2184 C C . ARG A 1 260 ? -13.769 10.409 15.033 1.00 98.12 260 ARG A C 1
ATOM 2186 O O . ARG A 1 260 ? -14.766 9.759 14.740 1.00 98.12 260 ARG A O 1
ATOM 2193 N N . GLU A 1 261 ? -12.775 10.618 14.178 1.00 98.69 261 GLU A N 1
ATOM 2194 C CA . GLU A 1 261 ? -12.714 10.026 12.846 1.00 98.69 261 GLU A CA 1
ATOM 2195 C C . GLU A 1 261 ? -12.613 8.497 12.909 1.00 98.69 261 GLU A C 1
ATOM 2197 O O . GLU A 1 261 ? -13.300 7.818 12.149 1.00 98.69 261 GLU A O 1
ATOM 2202 N N . ILE A 1 262 ? -11.828 7.947 13.843 1.00 98.75 262 ILE A N 1
ATOM 2203 C CA . ILE A 1 262 ? -11.715 6.495 14.061 1.00 98.75 262 ILE A CA 1
ATOM 2204 C C . ILE A 1 262 ? -13.059 5.918 14.516 1.00 98.75 262 ILE A C 1
ATOM 2206 O O . ILE A 1 262 ? -13.530 4.917 13.971 1.00 98.75 262 ILE A O 1
ATOM 2210 N N . GLU A 1 263 ? -13.716 6.564 15.479 1.00 98.62 263 GLU A N 1
ATOM 2211 C CA . GLU A 1 263 ? -15.020 6.119 15.969 1.00 98.62 263 GLU A CA 1
ATOM 2212 C C . GLU A 1 263 ? -16.084 6.191 14.863 1.00 98.62 263 GLU A C 1
ATOM 2214 O O . GLU A 1 263 ? -16.878 5.263 14.684 1.00 98.62 263 GLU A O 1
ATOM 2219 N N . GLN A 1 264 ? -16.073 7.260 14.064 1.00 98.69 264 GLN A N 1
ATOM 2220 C CA . GLN A 1 264 ? -16.981 7.403 12.931 1.00 98.69 264 GLN A CA 1
ATOM 2221 C C . GLN A 1 264 ? -16.723 6.340 11.855 1.00 98.69 264 GLN A C 1
ATOM 2223 O O . GLN A 1 264 ? -17.678 5.777 11.320 1.00 98.69 264 GLN A O 1
ATOM 2228 N N . ALA A 1 265 ? -15.461 6.020 11.560 1.00 98.75 265 ALA A N 1
ATOM 2229 C CA . ALA A 1 265 ? -15.091 4.954 10.633 1.00 98.75 265 ALA A CA 1
ATOM 2230 C C . ALA A 1 265 ? -15.612 3.585 11.104 1.00 98.75 265 ALA A C 1
ATOM 2232 O O . ALA A 1 265 ? -16.199 2.843 10.311 1.00 98.75 265 ALA A O 1
ATOM 2233 N N . MET A 1 266 ? -15.488 3.283 12.402 1.00 98.69 266 MET A N 1
ATOM 2234 C CA . MET A 1 266 ? -16.046 2.070 13.008 1.00 98.69 266 MET A CA 1
ATOM 2235 C C . MET A 1 266 ? -17.571 2.015 12.850 1.00 98.69 266 MET A C 1
ATOM 2237 O O . MET A 1 266 ? -18.116 1.003 12.402 1.00 98.69 266 MET A O 1
ATOM 2241 N N . LYS A 1 267 ? -18.269 3.113 13.171 1.00 98.56 267 LYS A N 1
ATOM 2242 C CA . LYS A 1 267 ? -19.731 3.218 13.027 1.00 98.56 267 LYS A CA 1
ATOM 2243 C C . LYS A 1 267 ? -20.173 3.052 11.571 1.00 98.56 267 LYS A C 1
ATOM 2245 O O . LYS A 1 267 ? -21.122 2.316 11.311 1.00 98.56 267 LYS A O 1
ATOM 2250 N N . ASN A 1 268 ? -19.467 3.665 10.622 1.00 98.56 268 ASN A N 1
ATOM 2251 C CA . ASN A 1 268 ? -19.746 3.522 9.192 1.00 98.56 268 ASN A CA 1
ATOM 2252 C C . ASN A 1 268 ? -19.573 2.064 8.729 1.00 98.56 268 ASN A C 1
ATOM 2254 O O . ASN A 1 268 ? -20.418 1.542 8.003 1.00 98.56 268 ASN A O 1
ATOM 2258 N N . ALA A 1 269 ? -18.519 1.376 9.179 1.00 98.38 269 ALA A N 1
ATOM 2259 C CA . ALA A 1 269 ? -18.307 -0.039 8.870 1.00 98.38 269 ALA A CA 1
ATOM 2260 C C . ALA A 1 269 ? -19.414 -0.937 9.458 1.00 98.38 269 ALA A C 1
ATOM 2262 O O . ALA A 1 269 ? -19.902 -1.832 8.765 1.00 98.38 269 ALA A O 1
ATOM 2263 N N . LEU A 1 270 ? -19.883 -0.665 10.685 1.00 98.12 270 LEU A N 1
ATOM 2264 C CA . LEU A 1 270 ? -21.045 -1.353 11.271 1.00 98.12 270 LEU A CA 1
ATOM 2265 C C . LEU A 1 270 ? -22.314 -1.145 10.435 1.00 98.12 270 LEU A C 1
ATOM 2267 O O . LEU A 1 270 ? -23.005 -2.116 10.123 1.00 98.12 270 LEU A O 1
ATOM 2271 N N . GLN A 1 271 ? -22.608 0.101 10.050 1.00 98.12 271 GLN A N 1
ATOM 2272 C CA . GLN A 1 271 ? -23.776 0.447 9.231 1.00 98.12 271 GLN A CA 1
ATOM 2273 C C . GLN A 1 271 ? -23.756 -0.263 7.873 1.00 98.12 271 GLN A C 1
ATOM 2275 O O . GLN A 1 271 ? -24.784 -0.763 7.416 1.00 98.12 271 GLN A O 1
ATOM 2280 N N . ASN A 1 272 ? -22.573 -0.388 7.274 1.00 97.81 272 ASN A N 1
ATOM 2281 C CA . ASN A 1 272 ? -22.365 -1.084 6.008 1.00 97.81 272 ASN A CA 1
ATOM 2282 C C . ASN A 1 272 ? -22.199 -2.605 6.153 1.00 97.81 272 ASN A C 1
ATOM 2284 O O . ASN A 1 272 ? -21.819 -3.275 5.195 1.00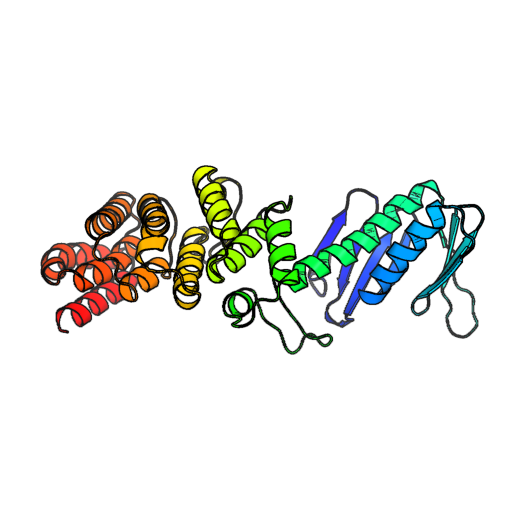 97.81 272 ASN A O 1
ATOM 2288 N N . LYS A 1 273 ? -22.499 -3.169 7.333 1.00 97.00 273 LYS A N 1
ATOM 2289 C CA . LYS A 1 273 ? -22.431 -4.611 7.632 1.00 97.00 273 LYS A CA 1
ATOM 2290 C C . LYS A 1 273 ? -21.038 -5.230 7.468 1.00 97.00 273 LYS A C 1
ATOM 2292 O O . LYS A 1 273 ? -20.901 -6.449 7.387 1.00 97.00 273 LYS A O 1
ATOM 2297 N N . ARG A 1 274 ? -19.982 -4.414 7.492 1.00 96.00 274 ARG A N 1
ATOM 2298 C CA . ARG A 1 274 ? -18.582 -4.860 7.536 1.00 96.00 274 ARG A CA 1
ATOM 2299 C C . ARG A 1 274 ? -18.185 -5.165 8.984 1.00 96.00 274 ARG A C 1
ATOM 2301 O O . ARG A 1 274 ? -17.302 -4.526 9.544 1.00 96.00 274 ARG A O 1
ATOM 2308 N N . HIS A 1 275 ? -18.884 -6.106 9.623 1.00 97.38 275 HIS A N 1
ATOM 2309 C CA . HIS A 1 275 ? -18.826 -6.324 11.078 1.00 97.38 275 HIS A CA 1
ATOM 2310 C C . HIS A 1 275 ? -17.431 -6.688 11.595 1.00 97.38 275 HIS A C 1
ATOM 2312 O O . HIS A 1 275 ? -16.983 -6.127 12.595 1.00 97.38 275 HIS A O 1
ATOM 2318 N N . TYR A 1 276 ? -16.733 -7.590 10.900 1.00 96.62 276 TYR A N 1
ATOM 2319 C CA . TYR A 1 276 ? -15.365 -7.954 11.260 1.00 96.62 276 TYR A CA 1
ATOM 2320 C C . TYR A 1 276 ? -14.421 -6.755 11.166 1.00 96.62 276 TYR A C 1
ATOM 2322 O O . TYR A 1 276 ? -13.753 -6.433 12.144 1.00 96.62 276 TYR A O 1
ATOM 2330 N N . GLN A 1 277 ? -14.433 -6.044 10.042 1.00 97.31 277 GLN A N 1
ATOM 2331 C CA . GLN A 1 277 ? -13.614 -4.853 9.841 1.00 97.31 277 GLN A CA 1
ATOM 2332 C C . GLN A 1 277 ? -13.937 -3.774 10.885 1.00 97.31 277 GLN A C 1
ATOM 2334 O O . GLN A 1 277 ? -13.047 -3.279 11.558 1.00 97.31 277 GLN A O 1
ATOM 2339 N N . ALA A 1 278 ? -15.215 -3.498 11.158 1.00 98.44 278 ALA A N 1
ATOM 2340 C CA . ALA A 1 278 ? -15.590 -2.587 12.238 1.00 98.44 278 ALA A CA 1
ATOM 2341 C C . ALA A 1 278 ? -14.980 -2.993 13.592 1.00 98.44 278 ALA A C 1
ATOM 2343 O O . ALA A 1 278 ? -14.473 -2.142 14.321 1.00 98.44 278 ALA A O 1
ATOM 2344 N N . SER A 1 279 ? -14.971 -4.292 13.911 1.00 98.44 279 SER A N 1
ATOM 2345 C CA . SER A 1 279 ? -14.390 -4.785 15.164 1.00 98.44 279 SER A CA 1
ATOM 2346 C C . SER A 1 279 ? -12.883 -4.546 15.275 1.00 98.44 279 SER A C 1
ATOM 2348 O O . SER A 1 279 ? -12.369 -4.505 16.385 1.00 98.44 279 SER A O 1
ATOM 2350 N N . GLN A 1 280 ? -12.164 -4.328 14.172 1.00 98.38 280 GLN A N 1
ATOM 2351 C CA . GLN A 1 280 ? -10.726 -4.044 14.200 1.00 98.38 280 GLN A CA 1
ATOM 2352 C C . GLN A 1 280 ? -10.401 -2.675 14.797 1.00 98.38 280 GLN A C 1
ATOM 2354 O O . GLN A 1 280 ? -9.348 -2.521 15.413 1.00 98.38 280 GLN A O 1
ATOM 2359 N N . LEU A 1 281 ? -11.307 -1.699 14.675 1.00 98.69 281 LEU A N 1
ATOM 2360 C CA . LEU A 1 281 ? -11.144 -0.377 15.289 1.00 98.69 281 LEU A CA 1
ATOM 2361 C C . LEU A 1 281 ? -11.567 -0.347 16.765 1.00 98.69 281 LEU A C 1
ATOM 2363 O O . LEU A 1 281 ? -11.238 0.599 17.476 1.00 98.69 281 LEU A O 1
ATOM 2367 N N . PHE A 1 282 ? -12.233 -1.390 17.265 1.00 98.56 282 PHE A N 1
ATOM 2368 C CA . PHE A 1 282 ? -12.610 -1.482 18.676 1.00 98.56 282 PHE A CA 1
ATOM 2369 C C . PHE A 1 282 ? -11.402 -1.439 19.637 1.00 98.56 282 PHE A C 1
ATOM 2371 O O . PHE A 1 282 ? -11.375 -0.554 20.495 1.00 98.56 282 PHE A O 1
ATOM 2378 N N . PRO A 1 283 ? -10.365 -2.296 19.502 1.00 98.50 283 PRO A N 1
ATOM 2379 C CA . PRO A 1 283 ? -9.167 -2.202 20.342 1.00 98.50 283 PRO A CA 1
ATOM 2380 C C . PRO A 1 283 ? -8.426 -0.865 20.189 1.00 98.50 283 PRO A C 1
ATOM 2382 O O . PRO A 1 283 ? -7.850 -0.386 21.163 1.00 98.50 283 PRO A O 1
ATOM 2385 N N . VAL A 1 284 ? -8.481 -0.230 19.010 1.00 98.44 284 VAL A N 1
ATOM 2386 C CA . VAL A 1 284 ? -7.886 1.098 18.766 1.00 98.44 284 VAL A CA 1
ATOM 2387 C C . VAL A 1 284 ? -8.559 2.168 19.623 1.00 98.44 284 VAL A C 1
ATOM 2389 O O . VAL A 1 284 ? -7.888 2.967 20.268 1.00 98.44 284 VAL A O 1
ATOM 2392 N N . LEU A 1 285 ? -9.890 2.192 19.665 1.00 98.50 285 LEU A N 1
ATOM 2393 C CA . LEU A 1 285 ? -10.601 3.177 20.478 1.00 98.50 285 LEU A CA 1
ATOM 2394 C C . LEU A 1 285 ? -10.366 2.947 21.974 1.00 98.50 285 LEU A C 1
ATOM 2396 O O . LEU A 1 285 ? -10.129 3.905 22.706 1.00 98.50 285 LEU A O 1
ATOM 2400 N N . VAL A 1 286 ? -10.351 1.685 22.417 1.00 98.38 286 VAL A N 1
ATOM 2401 C CA . VAL A 1 286 ? -10.057 1.329 23.817 1.00 98.38 286 VAL A CA 1
ATOM 2402 C C . VAL A 1 286 ? -8.627 1.705 24.213 1.00 98.38 286 VAL A C 1
ATOM 2404 O O . VAL A 1 286 ? -8.398 2.098 25.357 1.00 98.38 286 VAL A O 1
ATOM 2407 N N . HIS A 1 287 ? -7.676 1.643 23.275 1.00 97.50 287 HIS A N 1
ATOM 2408 C CA . HIS A 1 287 ? -6.304 2.107 23.484 1.00 97.50 287 HIS A CA 1
ATOM 2409 C C . HIS A 1 287 ? -6.235 3.593 23.861 1.00 97.50 287 HIS A C 1
ATOM 2411 O O . HIS A 1 287 ? -5.440 3.965 24.725 1.00 97.50 287 HIS A O 1
ATOM 2417 N N . TYR A 1 288 ? -7.094 4.435 23.281 1.00 96.12 288 TYR A N 1
ATOM 2418 C CA . TYR A 1 288 ? -7.136 5.865 23.596 1.00 96.12 288 TYR A CA 1
ATOM 2419 C C . TYR A 1 288 ? -8.082 6.221 24.748 1.00 96.12 288 TYR A C 1
ATOM 2421 O O . TYR A 1 288 ? -7.799 7.156 25.504 1.00 96.12 288 TYR A O 1
ATOM 2429 N N . GLU A 1 289 ? -9.193 5.497 24.896 1.00 96.38 289 GLU A N 1
ATOM 2430 C CA . GLU A 1 289 ? -10.209 5.743 25.915 1.00 96.38 289 GLU A CA 1
ATOM 2431 C C . GLU A 1 289 ? -10.801 4.426 26.447 1.00 96.38 289 GLU A C 1
ATOM 2433 O O . GLU A 1 289 ? -11.671 3.800 25.845 1.00 96.38 289 GLU A O 1
ATOM 2438 N N . LYS A 1 290 ? -10.342 4.007 27.634 1.00 96.62 290 LYS A N 1
ATOM 2439 C CA . LYS A 1 290 ? -10.684 2.701 28.229 1.00 96.62 290 LYS A CA 1
ATOM 2440 C C . LYS A 1 290 ? -12.187 2.478 28.456 1.00 96.62 290 LYS A C 1
ATOM 2442 O O . LYS A 1 290 ? -12.631 1.331 28.430 1.00 96.62 290 LYS A O 1
ATOM 2447 N N . SER A 1 291 ? -12.964 3.541 28.687 1.00 96.31 291 SER A N 1
ATOM 2448 C CA . SER A 1 291 ? -14.425 3.485 28.889 1.00 96.31 291 SER A CA 1
ATOM 2449 C C . SER A 1 291 ? -15.178 2.971 27.662 1.00 96.31 291 SER A C 1
ATOM 2451 O O . SER A 1 291 ? -16.226 2.350 27.824 1.00 96.31 291 SER A O 1
ATOM 2453 N N . ILE A 1 292 ? -14.617 3.134 26.458 1.00 97.31 292 ILE A N 1
ATOM 2454 C CA . ILE A 1 292 ? -15.196 2.635 25.200 1.00 97.31 292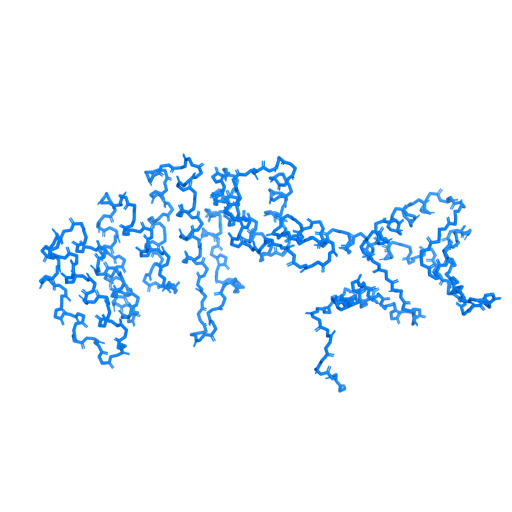 ILE A CA 1
ATOM 2455 C C . ILE A 1 292 ? -15.411 1.121 25.228 1.00 97.31 292 ILE A C 1
ATOM 2457 O O . ILE A 1 292 ? -16.315 0.604 24.570 1.00 97.31 292 ILE A O 1
ATOM 2461 N N . PHE A 1 293 ? -14.613 0.388 26.009 1.00 98.12 293 PHE A N 1
ATOM 2462 C CA . PHE A 1 293 ? -14.774 -1.055 26.112 1.00 98.12 293 PHE A CA 1
ATOM 2463 C C . PHE A 1 293 ? -16.185 -1.426 26.577 1.00 98.12 293 PHE A C 1
ATOM 2465 O O . PHE A 1 293 ? -16.827 -2.275 25.964 1.00 98.12 293 PHE A O 1
ATOM 2472 N N . ASP A 1 294 ? -16.681 -0.767 27.625 1.00 97.06 294 ASP A N 1
ATOM 2473 C CA . ASP A 1 294 ? -18.002 -1.060 28.182 1.00 97.06 294 ASP A CA 1
ATOM 2474 C C . ASP A 1 294 ? -19.137 -0.569 27.259 1.00 97.06 294 ASP A C 1
ATOM 2476 O O . ASP A 1 294 ? -20.230 -1.123 27.298 1.00 97.06 294 ASP A O 1
ATOM 2480 N N . GLU A 1 295 ? -18.875 0.407 26.380 1.00 97.00 295 GLU A N 1
ATOM 2481 C CA . GLU A 1 295 ? -19.844 0.903 25.391 1.00 97.00 295 GLU A CA 1
ATOM 2482 C C . GLU A 1 295 ? -20.082 -0.093 24.243 1.00 97.00 295 GLU A C 1
ATOM 2484 O O . GLU A 1 295 ? -21.225 -0.332 23.849 1.00 97.00 295 GLU A O 1
ATOM 2489 N N . TYR A 1 296 ? -19.019 -0.700 23.701 1.00 97.75 296 TYR A N 1
ATOM 2490 C CA . TYR A 1 296 ? -19.121 -1.502 22.472 1.00 97.75 296 TYR A CA 1
ATOM 2491 C C . TYR A 1 296 ? -18.961 -3.011 22.658 1.00 97.75 296 TYR A C 1
ATOM 2493 O O . TYR A 1 296 ? -19.276 -3.754 21.723 1.00 97.75 296 TYR A O 1
ATOM 2501 N N . LYS A 1 297 ? -18.517 -3.498 23.826 1.00 97.94 297 LYS A N 1
ATOM 2502 C CA . LYS A 1 297 ? -18.310 -4.939 24.057 1.00 97.94 297 LYS A CA 1
ATOM 2503 C C . LYS A 1 297 ? -19.549 -5.758 23.703 1.00 97.94 297 LYS A C 1
ATOM 2505 O O . LYS A 1 297 ? -19.432 -6.716 22.943 1.00 97.94 297 LYS A O 1
ATOM 2510 N N . ASP A 1 298 ? -20.716 -5.386 24.222 1.00 97.94 298 ASP A N 1
ATOM 2511 C CA . ASP A 1 298 ? -21.947 -6.155 24.008 1.00 97.94 298 ASP A CA 1
ATOM 2512 C C . ASP A 1 298 ? -22.418 -6.068 22.550 1.00 97.94 298 ASP A C 1
ATOM 2514 O O . ASP A 1 298 ? -22.871 -7.065 21.980 1.00 97.94 298 ASP A O 1
ATOM 2518 N N . THR A 1 299 ? -22.210 -4.911 21.910 1.00 97.81 299 THR A N 1
ATOM 2519 C CA . THR A 1 299 ? -22.456 -4.725 20.474 1.00 97.81 299 THR A CA 1
ATOM 2520 C C . THR A 1 299 ? -21.649 -5.735 19.661 1.00 97.81 299 THR A C 1
ATOM 2522 O O . THR A 1 299 ? -22.233 -6.507 18.904 1.00 97.81 299 THR A O 1
ATOM 2525 N N . PHE A 1 300 ? -20.327 -5.806 19.843 1.00 98.38 300 PHE A N 1
ATOM 2526 C CA . PHE A 1 300 ? -19.494 -6.748 19.090 1.00 98.38 300 PHE A CA 1
ATOM 2527 C C . PHE A 1 300 ? -19.689 -8.205 19.516 1.00 98.38 300 PHE A C 1
ATOM 2529 O O . PHE A 1 300 ? -19.679 -9.084 18.656 1.00 98.38 300 PHE A O 1
ATOM 2536 N N . ALA A 1 301 ? -19.939 -8.476 20.800 1.00 98.12 301 ALA A N 1
ATOM 2537 C CA . ALA A 1 301 ? -20.242 -9.822 21.280 1.00 98.12 301 ALA A CA 1
ATOM 2538 C C . ALA A 1 301 ? -21.486 -10.398 20.589 1.00 98.12 301 ALA A C 1
ATOM 2540 O O . ALA A 1 301 ? -21.492 -11.565 20.193 1.00 98.12 301 ALA A O 1
ATOM 2541 N N . SER A 1 302 ? -22.507 -9.565 20.358 1.00 98.00 302 SER A N 1
ATOM 2542 C CA . SER A 1 302 ? -23.707 -9.973 19.623 1.00 98.00 302 SER A CA 1
ATOM 2543 C C . SER A 1 302 ? -23.434 -10.330 18.155 1.00 98.00 302 SER A C 1
ATOM 2545 O O . SER A 1 302 ? -24.202 -11.088 17.570 1.00 98.00 302 SER A O 1
ATOM 2547 N N . LEU A 1 303 ? -22.330 -9.853 17.566 1.00 98.19 303 LEU A N 1
ATOM 2548 C CA . LEU A 1 303 ? -21.972 -10.043 16.154 1.00 98.19 303 LEU A CA 1
ATOM 2549 C C . LEU A 1 303 ? -21.027 -11.231 15.906 1.00 98.19 303 LEU A C 1
ATOM 2551 O O . LEU A 1 303 ? -20.814 -11.585 14.750 1.00 98.19 303 LEU A O 1
ATOM 2555 N N . ILE A 1 304 ? -20.504 -11.889 16.950 1.00 97.81 304 ILE A N 1
ATOM 2556 C CA . ILE A 1 304 ? -19.559 -13.024 16.829 1.00 97.81 304 ILE A CA 1
ATOM 2557 C C . ILE A 1 304 ? -20.115 -14.154 15.946 1.00 97.81 304 ILE A C 1
ATOM 2559 O O . ILE A 1 304 ? -19.368 -14.817 15.232 1.00 97.81 304 ILE A O 1
ATOM 2563 N N . HIS A 1 305 ? -21.432 -14.371 15.963 1.00 96.69 305 HIS A N 1
ATOM 2564 C CA . HIS A 1 305 ? -22.079 -15.398 15.143 1.00 96.69 305 HIS A CA 1
ATOM 2565 C C . HIS A 1 305 ? -22.018 -15.115 13.629 1.00 96.69 305 HIS A C 1
ATOM 2567 O O . HIS A 1 305 ? -22.228 -16.032 12.839 1.00 96.69 305 HIS A O 1
ATOM 2573 N N . LEU A 1 306 ? -21.754 -13.865 13.227 1.00 96.50 306 LEU A N 1
ATOM 2574 C CA . LEU A 1 306 ? -21.580 -13.465 11.828 1.00 96.50 306 LEU A CA 1
ATOM 2575 C C . LEU A 1 306 ? -20.132 -13.649 11.363 1.00 96.50 306 LEU A C 1
ATOM 2577 O O . LEU A 1 306 ? -19.906 -13.981 10.204 1.00 96.50 306 LEU A O 1
ATOM 2581 N N . ASP A 1 307 ? -19.165 -13.436 12.259 1.00 94.62 307 ASP A N 1
ATOM 2582 C CA . ASP A 1 307 ? -17.743 -13.672 12.010 1.00 94.62 307 ASP A CA 1
ATOM 2583 C C . ASP A 1 307 ? -17.011 -13.942 13.335 1.00 94.62 307 ASP A C 1
ATOM 2585 O O . ASP A 1 307 ? -16.894 -13.065 14.196 1.00 94.62 307 ASP A O 1
ATOM 2589 N N . ASN A 1 308 ? -16.491 -15.160 13.499 1.00 95.56 308 ASN A N 1
ATOM 2590 C CA . ASN A 1 308 ? -15.838 -15.589 14.737 1.00 95.56 308 ASN A CA 1
ATOM 2591 C C . ASN A 1 308 ? -14.523 -14.845 15.015 1.00 95.56 308 ASN A C 1
ATOM 2593 O O . ASN A 1 308 ? -14.067 -14.811 16.158 1.00 95.56 308 ASN A O 1
ATOM 2597 N N . ARG A 1 309 ? -13.920 -14.208 14.005 1.00 95.31 309 ARG A N 1
ATOM 2598 C CA . ARG A 1 309 ? -12.686 -13.438 14.181 1.00 95.31 309 ARG A CA 1
ATOM 2599 C C . ARG A 1 309 ? -12.904 -12.174 15.013 1.00 95.31 309 ARG A C 1
ATOM 2601 O O . ARG A 1 309 ? -11.943 -11.645 15.566 1.00 95.31 309 ARG A O 1
ATOM 2608 N N . ILE A 1 310 ? -14.152 -11.715 15.156 1.00 98.12 310 ILE A N 1
ATOM 2609 C CA . ILE A 1 310 ? -14.527 -10.605 16.048 1.00 98.12 310 ILE A CA 1
ATOM 2610 C C . ILE A 1 310 ? -14.100 -10.897 17.495 1.00 98.12 310 ILE A C 1
ATOM 2612 O O . ILE A 1 310 ? -13.681 -9.980 18.204 1.00 98.12 310 ILE A O 1
ATOM 2616 N N . THR A 1 311 ? -14.126 -12.166 17.921 1.00 98.19 311 THR A N 1
ATOM 2617 C CA . THR A 1 311 ? -13.684 -12.582 19.260 1.00 98.19 311 THR A CA 1
ATOM 2618 C C . THR A 1 311 ? -12.257 -12.124 19.558 1.00 98.19 311 THR A C 1
ATOM 2620 O O . THR A 1 311 ? -12.015 -11.580 20.633 1.00 98.19 311 THR A O 1
ATOM 2623 N N . TYR A 1 312 ? -11.335 -12.237 18.596 1.00 97.81 312 TYR A N 1
ATOM 2624 C CA . TYR A 1 312 ? -9.943 -11.818 18.789 1.00 97.81 312 TYR A CA 1
ATOM 2625 C C . TYR A 1 312 ? -9.819 -10.317 19.071 1.00 97.81 312 TYR A C 1
ATOM 2627 O O . TYR A 1 312 ? -9.056 -9.916 19.948 1.00 97.81 312 TYR A O 1
ATOM 2635 N N . ASN A 1 313 ? -10.600 -9.483 18.378 1.00 98.19 313 ASN A N 1
ATOM 2636 C CA . ASN A 1 313 ? -10.573 -8.036 18.587 1.00 98.19 313 ASN A CA 1
ATOM 2637 C C . ASN A 1 313 ? -11.202 -7.628 19.932 1.00 98.19 313 ASN A C 1
ATOM 2639 O O . ASN A 1 313 ? -10.727 -6.686 20.564 1.00 98.19 313 ASN A O 1
ATOM 2643 N N . ILE A 1 314 ? -12.231 -8.347 20.401 1.00 98.38 314 ILE A N 1
ATOM 2644 C CA . ILE A 1 314 ? -12.801 -8.144 21.745 1.00 98.38 314 ILE A CA 1
ATOM 2645 C C . ILE A 1 314 ? -11.779 -8.522 22.824 1.00 98.38 314 ILE A C 1
ATOM 2647 O O . ILE A 1 314 ? -11.593 -7.772 23.783 1.00 98.38 314 ILE A O 1
ATOM 2651 N N . GLU A 1 315 ? -11.108 -9.667 22.678 1.00 98.25 315 GLU A N 1
ATOM 2652 C CA . GLU A 1 315 ? -10.072 -10.115 23.615 1.00 98.25 315 GLU A CA 1
ATOM 2653 C C . GLU A 1 315 ? -8.893 -9.140 23.673 1.00 98.25 315 GLU A C 1
ATOM 2655 O O . GLU A 1 315 ? -8.394 -8.826 24.754 1.00 98.25 315 GLU A O 1
ATOM 2660 N N . GLU A 1 316 ? -8.450 -8.638 22.521 1.00 98.25 316 GLU A N 1
ATOM 2661 C CA . GLU A 1 316 ? -7.400 -7.627 22.444 1.00 98.25 316 GLU A CA 1
ATOM 2662 C C . GLU A 1 316 ? -7.815 -6.324 23.131 1.00 98.25 316 GLU A C 1
ATOM 2664 O O . GLU A 1 316 ? -7.063 -5.812 23.961 1.00 98.25 316 GLU A O 1
ATOM 2669 N N . ALA A 1 317 ? -9.029 -5.830 22.867 1.00 98.25 317 ALA A N 1
ATOM 2670 C CA . ALA A 1 317 ? -9.571 -4.654 23.541 1.00 98.25 317 ALA A CA 1
ATOM 2671 C C . ALA A 1 317 ? -9.627 -4.852 25.069 1.00 98.25 317 ALA A C 1
ATOM 2673 O O . ALA A 1 317 ? -9.279 -3.945 25.826 1.00 98.25 317 ALA A O 1
ATOM 2674 N N . GLY A 1 318 ? -9.986 -6.054 25.535 1.00 97.94 318 GLY A N 1
ATOM 2675 C CA . GLY A 1 318 ? -9.983 -6.407 26.958 1.00 97.94 318 GLY A CA 1
ATOM 2676 C C . GLY A 1 318 ? -8.588 -6.323 27.578 1.00 97.94 318 GLY A C 1
ATOM 2677 O O . GLY A 1 318 ? -8.402 -5.658 28.596 1.00 97.94 318 GLY A O 1
ATOM 2678 N N . LYS A 1 319 ? -7.582 -6.904 26.914 1.00 97.81 319 LYS A N 1
ATOM 2679 C CA . LYS A 1 319 ? -6.176 -6.826 27.352 1.00 97.81 319 LYS A CA 1
ATOM 2680 C C . LYS A 1 319 ? -5.655 -5.388 27.383 1.00 97.81 319 LYS A C 1
ATOM 2682 O O . LYS A 1 319 ? -4.852 -5.052 28.247 1.00 97.81 319 LYS A O 1
ATOM 2687 N N . ILE A 1 320 ? -6.070 -4.549 26.433 1.00 96.50 320 ILE A N 1
ATOM 2688 C CA . ILE A 1 320 ? -5.686 -3.131 26.385 1.00 96.50 320 ILE A CA 1
ATOM 2689 C C . ILE A 1 320 ? -6.325 -2.354 27.538 1.00 96.50 320 ILE A C 1
ATOM 2691 O O . ILE A 1 320 ? -5.646 -1.549 28.160 1.00 96.50 320 ILE A O 1
ATOM 2695 N N . ARG A 1 321 ? -7.597 -2.611 27.866 1.00 95.31 321 ARG A N 1
ATOM 2696 C CA . ARG A 1 321 ? -8.289 -1.965 28.994 1.00 95.31 321 ARG A CA 1
ATOM 2697 C C . ARG A 1 321 ? -7.573 -2.205 30.331 1.00 95.31 321 ARG A C 1
ATOM 2699 O O . ARG A 1 321 ? -7.502 -1.295 31.160 1.00 95.31 321 ARG A O 1
ATOM 2706 N N . GLU A 1 322 ? -7.094 -3.430 30.544 1.00 93.06 322 GLU A N 1
ATOM 2707 C CA . GLU A 1 322 ? -6.449 -3.874 31.789 1.00 93.06 322 GLU A CA 1
ATOM 2708 C C . GLU A 1 322 ? -5.041 -3.296 32.003 1.00 93.06 322 GLU A C 1
ATOM 2710 O O . GLU A 1 322 ? -4.620 -3.161 33.152 1.00 93.06 322 GLU A O 1
ATOM 2715 N N . LYS A 1 323 ? -4.333 -2.936 30.925 1.00 86.12 323 LYS A N 1
ATOM 2716 C CA . LYS A 1 323 ? -3.049 -2.213 30.970 1.00 86.12 323 LYS A CA 1
ATOM 2717 C C . LYS A 1 323 ? -3.300 -0.737 31.216 1.00 86.12 323 LYS A C 1
ATOM 2719 O O . LYS A 1 323 ? -2.799 -0.158 32.199 1.00 86.12 323 LYS A O 1
#

Organism: NCBI:txid651561